Protein AF-A0A6A5AC24-F1 (afdb_monomer_lite)

pLDDT: mean 77.78, std 16.83, range [31.55, 97.06]

Secondary structure (DSSP, 8-state):
-TTT-PPPPTT--EEEEE-TT-TTS--EEEEEGGGS---TT--S--TTGGGS-HHHHHHHHHHHHHHHHH----TTSPPPGGGGS-PPPPPPPPPPTTB-SPPPHHHHHHHHHHHHHHHSTTSS----PPTTS-HHHHHHHHHHHT---S-STT----PPEEEE--HHHHHHHHHHHHHHB-TTSS-EEE--STT----HHHHTT-SEEEE-HHHHHHHHHHHHHHT-EE-TTT--EE-HHHHHHHHHHTSSTT----HHHHHHHTTSSS-------

Structure (mmCIF, N/CA/C/O backbone):
data_AF-A0A6A5AC24-F1
#
_entry.id   AF-A0A6A5AC24-F1
#
loop_
_atom_site.group_PDB
_atom_site.id
_atom_site.type_symbol
_atom_site.label_atom_id
_atom_site.label_alt_id
_atom_site.label_comp_id
_atom_site.label_asym_id
_atom_site.label_entity_id
_atom_site.label_seq_id
_atom_site.pdbx_PDB_ins_code
_atom_site.Cartn_x
_atom_site.Cartn_y
_atom_site.Cartn_z
_atom_site.occupancy
_atom_site.B_iso_or_equiv
_atom_site.auth_seq_id
_atom_site.auth_comp_id
_atom_site.auth_asym_id
_atom_site.auth_atom_id
_atom_site.pdbx_PDB_model_num
ATOM 1 N N . CYS A 1 1 ? -3.647 -10.530 -14.623 1.00 75.44 1 CYS A N 1
ATOM 2 C CA . CYS A 1 1 ? -3.905 -9.490 -15.640 1.00 75.44 1 CYS A CA 1
ATOM 3 C C . CYS A 1 1 ? -4.306 -8.199 -14.938 1.00 75.44 1 CYS A C 1
ATOM 5 O O . CYS A 1 1 ? -5.084 -8.276 -14.003 1.00 75.44 1 CYS A O 1
ATOM 7 N N . LYS A 1 2 ? -3.804 -7.026 -15.348 1.00 69.81 2 LYS A N 1
ATOM 8 C CA . LYS A 1 2 ? -4.134 -5.751 -14.674 1.00 69.81 2 LYS A CA 1
ATOM 9 C C . LYS A 1 2 ? -5.581 -5.264 -14.877 1.00 69.81 2 LYS A C 1
ATOM 11 O O . LYS A 1 2 ? -6.050 -4.492 -14.056 1.00 69.81 2 LYS A O 1
ATOM 16 N N . THR A 1 3 ? -6.257 -5.726 -15.926 1.00 72.25 3 THR A N 1
ATOM 17 C CA . THR A 1 3 ? -7.615 -5.288 -16.299 1.00 72.25 3 THR A CA 1
ATOM 18 C C . THR A 1 3 ? -8.698 -6.146 -15.682 1.00 72.25 3 THR A C 1
ATOM 20 O O . THR A 1 3 ? -9.533 -5.655 -14.938 1.00 72.25 3 THR A O 1
ATOM 23 N N . CYS A 1 4 ? -8.675 -7.449 -15.961 1.00 74.88 4 CYS A N 1
ATOM 24 C CA . CYS A 1 4 ? -9.694 -8.363 -15.454 1.00 74.88 4 CYS A CA 1
ATOM 25 C C . CYS A 1 4 ? -9.281 -9.060 -14.152 1.00 74.88 4 CYS A C 1
ATOM 27 O O . CYS A 1 4 ? -10.008 -9.934 -13.691 1.00 74.88 4 CYS A O 1
ATOM 29 N N . GLU A 1 5 ? -8.077 -8.777 -13.638 1.00 70.19 5 GLU A N 1
ATOM 30 C CA . GLU A 1 5 ? -7.528 -9.259 -12.354 1.00 70.19 5 GLU A CA 1
ATOM 31 C C . GLU A 1 5 ? -7.398 -10.780 -12.168 1.00 70.19 5 GLU A C 1
ATOM 33 O O . GLU A 1 5 ? -6.812 -11.235 -11.188 1.00 70.19 5 GLU A O 1
ATOM 38 N N . LYS A 1 6 ? -7.832 -11.584 -13.141 1.00 80.94 6 LYS A N 1
ATOM 39 C CA . LYS A 1 6 ? -7.575 -13.029 -13.194 1.00 80.94 6 LYS A CA 1
ATOM 40 C C . LYS A 1 6 ? -6.069 -13.311 -13.297 1.00 80.94 6 LYS A C 1
ATOM 42 O O . LYS A 1 6 ? -5.312 -12.527 -13.890 1.00 80.94 6 LYS A O 1
ATOM 47 N N . THR A 1 7 ? -5.640 -14.421 -12.700 1.00 83.50 7 THR A N 1
ATOM 48 C CA . THR A 1 7 ? -4.245 -14.885 -12.688 1.00 83.50 7 THR A CA 1
ATOM 49 C C . THR A 1 7 ? -3.753 -15.141 -14.111 1.00 83.50 7 THR A C 1
ATOM 51 O O . THR A 1 7 ? -4.490 -15.707 -14.904 1.00 83.50 7 THR A O 1
ATOM 54 N N . LEU A 1 8 ? -2.519 -14.731 -14.416 1.00 82.69 8 LEU A N 1
ATOM 55 C CA . LEU A 1 8 ? -1.851 -15.071 -15.678 1.00 82.69 8 LEU A CA 1
ATOM 56 C C . LEU A 1 8 ? -1.141 -16.408 -15.494 1.00 82.69 8 LEU A C 1
ATOM 58 O O . LEU A 1 8 ? -0.373 -16.554 -14.538 1.00 82.69 8 LEU A O 1
ATOM 62 N N . VAL A 1 9 ? -1.384 -17.367 -16.379 1.00 85.75 9 VAL A N 1
ATOM 63 C CA . VAL A 1 9 ? -0.766 -18.693 -16.282 1.00 85.75 9 VAL A CA 1
ATOM 64 C C . VAL A 1 9 ? 0.578 -18.698 -17.010 1.00 85.75 9 VAL A C 1
ATOM 66 O O . VAL A 1 9 ? 0.788 -18.013 -18.011 1.00 85.75 9 VAL A O 1
ATOM 69 N N . ARG A 1 10 ? 1.542 -19.470 -16.502 1.00 78.06 10 ARG A N 1
ATOM 70 C CA . ARG A 1 10 ? 2.840 -19.630 -17.166 1.00 78.06 10 ARG A CA 1
ATOM 71 C C . ARG A 1 10 ? 2.640 -20.296 -18.534 1.00 78.06 10 ARG A C 1
ATOM 73 O O . ARG A 1 10 ? 2.083 -21.384 -18.598 1.00 78.06 10 ARG A O 1
ATOM 80 N N . GLY A 1 11 ? 3.139 -19.656 -19.592 1.00 78.31 11 GLY A N 1
ATOM 81 C CA . GLY A 1 11 ? 2.970 -20.107 -20.981 1.00 78.31 11 GLY A CA 1
ATOM 82 C C . GLY A 1 11 ? 1.775 -19.478 -21.705 1.00 78.31 11 GLY A C 1
ATOM 83 O O . GLY A 1 11 ? 1.609 -19.704 -22.896 1.00 78.31 11 GLY A O 1
ATOM 84 N N . GLU A 1 12 ? 0.966 -18.669 -21.018 1.00 83.31 12 GLU A N 1
ATOM 85 C CA . GLU A 1 12 ? -0.120 -17.906 -21.631 1.00 83.31 12 GLU A CA 1
ATOM 86 C C . GLU A 1 12 ? 0.413 -16.668 -22.371 1.00 83.31 12 GLU A C 1
ATOM 88 O O . GLU A 1 12 ? 1.353 -16.008 -21.912 1.00 83.31 12 GLU A O 1
ATOM 93 N N . LEU A 1 13 ? -0.205 -16.320 -23.506 1.00 81.88 13 LEU A N 1
ATOM 94 C CA . LEU A 1 13 ? 0.124 -15.083 -24.212 1.00 81.88 13 LEU A CA 1
ATOM 95 C C . LEU A 1 13 ? -0.431 -13.866 -23.470 1.00 81.88 13 LEU A C 1
ATOM 97 O O . LEU A 1 13 ? -1.622 -13.775 -23.174 1.00 81.88 13 LEU A O 1
ATOM 101 N N . VAL A 1 14 ? 0.436 -12.882 -23.236 1.00 83.88 14 VAL A N 1
ATOM 102 C CA . VAL A 1 14 ? 0.097 -11.666 -22.493 1.00 83.88 14 VAL A CA 1
ATOM 103 C C . VAL A 1 14 ? 0.631 -10.422 -23.183 1.00 83.88 14 VAL A C 1
ATOM 105 O O . VAL A 1 14 ? 1.720 -10.418 -23.758 1.00 83.88 14 VAL A O 1
ATOM 108 N N . VAL A 1 15 ? -0.102 -9.318 -23.060 1.00 79.00 15 VAL A N 1
ATOM 109 C CA . VAL A 1 15 ? 0.378 -8.002 -23.480 1.00 79.00 15 VAL A CA 1
ATOM 110 C C . VAL A 1 15 ? 1.068 -7.322 -22.304 1.00 79.00 15 VAL A C 1
ATOM 112 O O . VAL A 1 15 ? 0.483 -7.130 -21.238 1.00 79.00 15 VAL A O 1
ATOM 115 N N . SER A 1 16 ? 2.328 -6.939 -22.502 1.00 75.88 16 SER A N 1
ATOM 116 C CA . SER A 1 16 ? 3.132 -6.249 -21.490 1.00 75.88 16 SER A CA 1
ATOM 117 C C . SER A 1 16 ? 3.150 -4.748 -21.760 1.00 75.88 16 SER A C 1
ATOM 119 O O . SER A 1 16 ? 3.684 -4.302 -22.775 1.00 75.88 16 SER A O 1
ATOM 121 N N . ILE A 1 17 ? 2.597 -3.953 -20.844 1.00 71.38 17 ILE A N 1
ATOM 122 C CA . ILE A 1 17 ? 2.526 -2.496 -20.983 1.00 71.38 17 ILE A CA 1
ATOM 123 C C . ILE A 1 17 ? 3.572 -1.859 -20.074 1.00 71.38 17 ILE A C 1
ATOM 125 O O . ILE A 1 17 ? 3.504 -1.973 -18.851 1.00 71.38 17 ILE A O 1
ATOM 129 N N . ARG A 1 18 ? 4.543 -1.162 -20.675 1.00 65.44 18 ARG A N 1
ATOM 130 C CA . ARG A 1 18 ? 5.572 -0.417 -19.934 1.00 65.44 18 ARG A CA 1
ATOM 131 C C . ARG A 1 18 ? 5.023 0.924 -19.451 1.00 65.44 18 ARG A C 1
ATOM 133 O O . ARG A 1 18 ? 4.653 1.774 -20.263 1.00 65.44 18 ARG A O 1
ATOM 140 N N . LEU A 1 19 ? 5.056 1.160 -18.143 1.00 61.06 19 LEU A N 1
ATOM 141 C CA . LEU A 1 19 ? 4.733 2.457 -17.552 1.00 61.06 19 LEU A CA 1
ATOM 142 C C . LEU A 1 19 ? 5.895 3.438 -17.778 1.00 61.06 19 LEU A C 1
ATOM 144 O O . LEU A 1 19 ? 6.937 3.344 -17.134 1.00 61.06 19 LEU A O 1
ATOM 148 N N . ARG A 1 20 ? 5.722 4.402 -18.695 1.00 47.50 20 ARG A N 1
ATOM 149 C CA . ARG A 1 20 ? 6.769 5.386 -19.052 1.00 47.50 20 ARG A CA 1
ATOM 150 C C . ARG A 1 20 ? 7.100 6.411 -17.953 1.00 47.50 20 ARG A C 1
ATOM 152 O O . ARG A 1 20 ? 8.139 7.051 -18.056 1.00 47.50 20 ARG A O 1
ATOM 159 N N . HIS A 1 21 ? 6.262 6.570 -16.924 1.00 44.47 21 HIS A N 1
ATOM 160 C CA . HIS A 1 21 ? 6.384 7.648 -15.921 1.00 44.47 21 HIS A CA 1
ATOM 161 C C . HIS A 1 21 ? 6.594 7.176 -14.475 1.00 44.47 21 HIS A C 1
ATOM 163 O O . HIS A 1 21 ? 6.458 7.969 -13.545 1.00 44.47 21 HIS A O 1
ATOM 169 N N . SER A 1 22 ? 6.940 5.910 -14.245 1.00 43.53 22 SER A N 1
ATOM 170 C CA . SER A 1 22 ? 7.313 5.490 -12.893 1.00 43.53 22 SER A CA 1
ATOM 171 C C . SER A 1 22 ? 8.659 6.124 -12.513 1.00 43.53 22 SER A C 1
ATOM 173 O O . SER A 1 22 ? 9.700 5.794 -13.083 1.00 43.53 22 SER A O 1
ATOM 175 N N . ARG A 1 23 ? 8.649 7.034 -11.526 1.00 36.94 23 ARG A N 1
ATOM 176 C CA . ARG A 1 23 ? 9.864 7.592 -10.892 1.00 36.94 23 ARG A CA 1
ATOM 177 C C . ARG A 1 23 ? 10.741 6.516 -10.228 1.00 36.94 23 ARG A C 1
ATOM 179 O O . ARG A 1 23 ? 11.874 6.816 -9.872 1.00 36.94 23 ARG A O 1
ATOM 186 N N . PHE A 1 24 ? 10.243 5.284 -10.094 1.00 40.97 24 PHE A N 1
ATOM 187 C CA . PHE A 1 24 ? 10.874 4.181 -9.366 1.00 40.97 24 PHE A CA 1
ATOM 188 C C . PHE A 1 24 ? 11.418 3.052 -10.268 1.00 40.97 24 PHE A C 1
ATOM 190 O O . PHE A 1 24 ? 11.759 1.991 -9.763 1.00 40.97 24 PHE A O 1
ATOM 197 N N . GLY A 1 25 ? 11.526 3.257 -11.588 1.00 48.16 25 GLY A N 1
ATOM 198 C CA . GLY A 1 25 ? 12.024 2.245 -12.541 1.00 48.16 25 GLY A CA 1
ATOM 199 C C . GLY A 1 25 ? 10.947 1.743 -13.508 1.00 48.16 25 GLY A C 1
ATOM 200 O O . GLY A 1 25 ? 9.806 2.208 -13.459 1.00 48.16 25 GLY A O 1
ATOM 201 N N . ILE A 1 26 ? 11.294 0.831 -14.425 1.00 49.09 26 ILE A N 1
ATOM 202 C CA . ILE A 1 26 ? 10.337 0.282 -15.397 1.00 49.09 26 ILE A CA 1
ATOM 203 C C . ILE A 1 26 ? 9.427 -0.704 -14.671 1.00 49.09 26 ILE A C 1
ATOM 205 O O . ILE A 1 26 ? 9.794 -1.833 -14.377 1.00 49.09 26 ILE A O 1
ATOM 209 N N . MET A 1 27 ? 8.204 -0.266 -14.396 1.00 56.81 27 MET A N 1
ATOM 210 C CA . MET A 1 27 ? 7.131 -1.183 -14.044 1.00 56.81 27 MET A CA 1
ATOM 211 C C . MET A 1 27 ? 6.403 -1.559 -15.333 1.00 56.81 27 MET A C 1
ATOM 213 O O . MET A 1 27 ? 5.818 -0.703 -16.005 1.00 56.81 27 MET A O 1
ATOM 217 N N . ALA A 1 28 ? 6.479 -2.832 -15.707 1.00 66.00 28 ALA A N 1
ATOM 218 C CA . ALA A 1 28 ? 5.572 -3.414 -16.680 1.00 66.00 28 ALA A CA 1
ATOM 219 C C . ALA A 1 28 ? 4.431 -4.077 -15.917 1.00 66.00 28 ALA A C 1
ATOM 221 O O . ALA A 1 28 ? 4.663 -4.790 -14.943 1.00 66.00 28 ALA A O 1
ATOM 222 N N . TYR A 1 29 ? 3.199 -3.848 -16.351 1.00 73.12 29 TYR A N 1
ATOM 223 C CA . TYR A 1 29 ? 2.102 -4.708 -15.939 1.00 73.12 29 TYR A CA 1
ATOM 224 C C . TYR A 1 29 ? 1.646 -5.528 -17.144 1.00 73.12 29 TYR A C 1
ATOM 226 O O . TYR A 1 29 ? 1.735 -5.093 -18.296 1.00 73.12 29 TYR A O 1
ATOM 234 N N . HIS A 1 30 ? 1.165 -6.731 -16.861 1.00 82.88 30 HIS A N 1
ATOM 235 C CA . HIS A 1 30 ? 0.757 -7.690 -17.874 1.00 82.88 30 HIS A CA 1
ATOM 236 C C . HIS A 1 30 ? -0.771 -7.774 -17.934 1.00 82.88 30 HIS A C 1
ATOM 238 O O . HIS A 1 30 ? -1.456 -7.829 -16.902 1.00 82.88 30 HIS A O 1
ATOM 244 N N . LYS A 1 31 ? -1.319 -7.795 -19.146 1.00 82.62 31 LYS A N 1
ATOM 245 C CA . LYS A 1 31 ? -2.741 -8.009 -19.423 1.00 82.62 31 LYS A CA 1
ATOM 246 C C . LYS A 1 31 ? -2.916 -9.278 -20.261 1.00 82.62 31 LYS A C 1
ATOM 248 O O . LYS A 1 31 ? -2.016 -9.614 -21.024 1.00 82.62 31 LYS A O 1
ATOM 253 N N . HIS A 1 32 ? -4.063 -9.954 -20.154 1.00 83.88 32 HIS A N 1
ATOM 254 C CA . HIS A 1 32 ? -4.460 -10.893 -21.205 1.00 83.88 32 HIS A CA 1
ATOM 255 C C . HIS A 1 32 ? -4.574 -10.145 -22.534 1.00 83.88 32 HIS A C 1
ATOM 257 O O . HIS A 1 32 ? -4.759 -8.917 -22.549 1.00 83.88 32 HIS A O 1
ATOM 263 N N . ILE A 1 33 ? -4.498 -10.885 -23.634 1.00 81.75 33 ILE A N 1
ATOM 264 C CA . ILE A 1 33 ? -4.765 -10.339 -24.963 1.00 81.75 33 ILE A CA 1
ATOM 265 C C . ILE A 1 33 ? -6.161 -9.702 -24.971 1.00 81.75 33 ILE A C 1
ATOM 267 O O . ILE A 1 33 ? -6.268 -8.505 -25.230 1.00 81.75 33 ILE A O 1
ATOM 271 N N . GLU A 1 34 ? -7.166 -10.441 -24.493 1.00 76.19 34 GLU A N 1
ATOM 272 C CA . GLU A 1 34 ? -8.596 -10.097 -24.382 1.00 76.19 34 GLU A CA 1
ATOM 273 C C . GLU A 1 34 ? -8.887 -8.861 -23.526 1.00 76.19 34 GLU A C 1
ATOM 275 O O . GLU A 1 34 ? -9.961 -8.273 -23.569 1.00 76.19 34 GLU A O 1
ATOM 280 N N . CYS A 1 35 ? -7.918 -8.462 -22.715 1.00 75.69 35 CYS A N 1
ATOM 281 C CA . CYS A 1 35 ? -8.019 -7.336 -21.801 1.00 75.69 35 CYS A CA 1
ATOM 282 C C . CYS A 1 35 ? -7.349 -6.067 -22.334 1.00 75.69 35 CYS A C 1
ATOM 284 O O . CYS A 1 35 ? -7.256 -5.062 -21.627 1.00 75.69 35 CYS A O 1
ATOM 286 N N . THR A 1 36 ? -6.797 -6.127 -23.543 1.00 75.31 36 THR A N 1
ATOM 287 C CA . THR A 1 36 ? -6.039 -5.030 -24.129 1.00 75.31 36 THR A CA 1
ATOM 288 C C . THR A 1 36 ? -6.730 -4.534 -25.383 1.00 75.31 36 THR A C 1
ATOM 290 O O . THR A 1 36 ? -6.946 -5.302 -26.319 1.00 75.31 36 THR A O 1
ATOM 293 N N . LEU A 1 37 ? -7.011 -3.231 -25.425 1.00 70.69 37 LEU A N 1
ATOM 294 C CA . LEU A 1 37 ? -7.404 -2.556 -26.652 1.00 70.69 37 LEU A CA 1
ATOM 295 C C . LEU A 1 37 ? -6.169 -2.412 -27.555 1.00 70.69 37 LEU A C 1
ATOM 297 O O . LEU A 1 37 ? -5.247 -1.649 -27.259 1.00 70.69 37 LEU A O 1
ATOM 301 N N . LEU A 1 38 ? -6.148 -3.171 -28.647 1.00 67.50 38 LEU A N 1
ATOM 302 C CA . LEU A 1 38 ? -5.126 -3.099 -29.688 1.00 67.50 38 LEU A CA 1
ATOM 303 C C . LEU A 1 38 ? -5.760 -2.440 -30.917 1.00 67.50 38 LEU A C 1
ATOM 305 O O . LEU A 1 38 ? -6.500 -3.089 -31.649 1.00 67.50 38 LEU A O 1
ATOM 309 N N . ASN A 1 39 ? -5.506 -1.147 -31.119 1.00 59.53 39 ASN A N 1
ATOM 310 C CA . ASN A 1 39 ? -5.970 -0.430 -32.311 1.00 59.53 39 ASN A CA 1
ATOM 311 C C . ASN A 1 39 ? -5.024 -0.666 -33.502 1.00 59.53 39 ASN A C 1
ATOM 313 O O . ASN A 1 39 ? -3.852 -0.998 -33.325 1.00 59.53 39 ASN A O 1
ATOM 317 N N . ASN A 1 40 ? -5.496 -0.393 -34.721 1.00 53.69 40 ASN A N 1
ATOM 318 C CA . ASN A 1 40 ? -4.659 -0.438 -35.931 1.00 53.69 40 ASN A CA 1
ATOM 319 C C . ASN A 1 40 ? -3.500 0.585 -35.914 1.00 53.69 40 ASN A C 1
ATOM 321 O O . ASN A 1 40 ? -2.505 0.391 -36.607 1.00 53.69 40 ASN A O 1
ATOM 325 N N . ASP A 1 41 ? -3.594 1.626 -35.077 1.00 50.25 41 ASP A N 1
ATOM 326 C CA . ASP A 1 41 ? -2.556 2.646 -34.858 1.00 50.25 41 ASP A CA 1
ATOM 327 C C . ASP A 1 41 ? -1.538 2.280 -33.766 1.00 50.25 41 ASP A C 1
ATOM 329 O O . ASP A 1 41 ? -0.753 3.130 -33.331 1.00 50.25 41 ASP A O 1
ATOM 333 N N . VAL A 1 42 ? -1.517 1.028 -33.286 1.00 52.25 42 VAL A N 1
ATOM 334 C CA . VAL A 1 42 ? -0.431 0.561 -32.414 1.00 52.25 42 VAL A CA 1
ATOM 335 C C . VAL A 1 42 ? 0.844 0.544 -33.252 1.00 52.25 42 VAL A C 1
ATOM 337 O O . VAL A 1 42 ? 1.165 -0.421 -33.943 1.00 52.25 42 VAL A O 1
ATOM 340 N N . ALA A 1 43 ? 1.550 1.674 -33.220 1.00 44.62 43 ALA A N 1
ATOM 341 C CA . ALA A 1 43 ? 2.820 1.868 -33.882 1.00 44.62 43 ALA A CA 1
ATOM 342 C C . ALA A 1 43 ? 3.719 0.670 -33.571 1.00 44.62 43 ALA A C 1
ATOM 344 O O . ALA A 1 43 ? 4.065 0.431 -32.412 1.00 44.62 43 ALA A O 1
ATOM 345 N N . LYS A 1 44 ? 4.069 -0.075 -34.627 1.00 49.31 44 LYS A N 1
ATOM 346 C CA . LYS A 1 44 ? 5.107 -1.108 -34.644 1.00 49.31 44 LYS A CA 1
ATOM 347 C C . LYS A 1 44 ? 6.246 -0.665 -33.707 1.00 49.31 44 LYS A C 1
ATOM 349 O O . LYS A 1 44 ? 6.889 0.343 -34.012 1.00 49.31 44 LYS A O 1
ATOM 354 N N . PRO A 1 45 ? 6.489 -1.334 -32.568 1.00 54.19 45 PRO A N 1
ATOM 355 C CA . PRO A 1 45 ? 6.302 -2.768 -32.382 1.00 54.19 45 PRO A CA 1
ATOM 356 C C . PRO A 1 45 ? 5.488 -3.141 -31.128 1.00 54.19 45 PRO A C 1
ATOM 358 O O . PRO A 1 45 ? 5.793 -2.700 -30.015 1.00 54.19 45 PRO A O 1
ATOM 361 N N . LEU A 1 46 ? 4.543 -4.076 -31.279 1.00 61.25 46 LEU A N 1
ATOM 362 C CA . LEU A 1 46 ? 4.177 -4.953 -30.166 1.00 61.25 46 LEU A CA 1
ATOM 363 C C . LEU A 1 46 ? 5.402 -5.843 -29.901 1.00 61.25 46 LEU A C 1
ATOM 365 O O . LEU A 1 46 ? 5.742 -6.721 -30.689 1.00 61.25 46 LEU A O 1
ATOM 369 N N . HIS A 1 47 ? 6.153 -5.528 -28.850 1.00 61.97 47 HIS A N 1
ATOM 370 C CA . HIS A 1 47 ? 7.423 -6.189 -28.559 1.00 61.97 47 HIS A CA 1
ATOM 371 C C . HIS A 1 47 ? 7.229 -7.702 -28.367 1.00 61.97 47 HIS A C 1
ATOM 373 O O . HIS A 1 47 ? 6.479 -8.109 -27.484 1.00 61.97 47 HIS A O 1
ATOM 379 N N . GLY A 1 48 ? 7.944 -8.515 -29.150 1.00 68.31 48 GLY A N 1
ATOM 380 C CA . GLY A 1 48 ? 7.845 -9.979 -29.118 1.00 68.31 4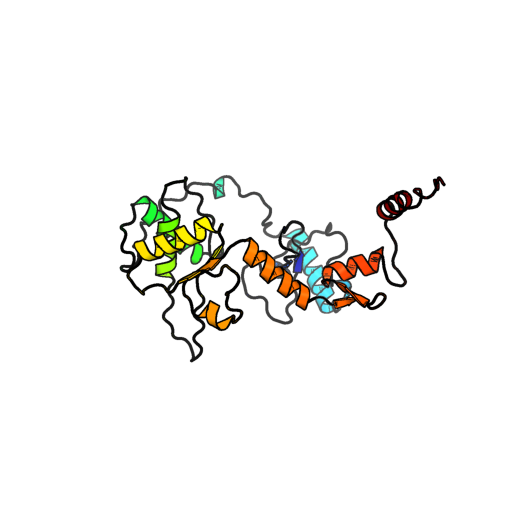8 GLY A CA 1
ATOM 381 C C . GLY A 1 48 ? 6.833 -10.575 -30.099 1.00 68.31 48 GLY A C 1
ATOM 382 O O . GLY A 1 48 ? 6.809 -11.788 -30.236 1.00 68.31 48 GLY A O 1
ATOM 383 N N . PHE A 1 49 ? 6.058 -9.753 -30.819 1.00 73.50 49 PHE A N 1
ATOM 384 C CA . PHE A 1 49 ? 5.109 -10.230 -31.833 1.00 73.50 49 PHE A CA 1
ATOM 385 C C . PHE A 1 49 ? 5.795 -10.994 -32.972 1.00 73.50 49 PHE A C 1
ATOM 387 O O . PHE A 1 49 ? 5.344 -12.066 -33.346 1.00 73.50 49 PHE A O 1
ATOM 394 N N . ASP A 1 50 ? 6.933 -10.491 -33.460 1.00 73.50 50 ASP A N 1
ATOM 395 C CA . ASP A 1 50 ? 7.706 -11.148 -34.527 1.00 73.50 50 ASP A CA 1
ATOM 396 C C . ASP A 1 50 ? 8.350 -12.479 -34.080 1.00 73.50 50 ASP A C 1
ATOM 398 O O . ASP A 1 50 ? 8.884 -13.211 -34.907 1.00 73.50 50 ASP A O 1
ATOM 402 N N . ALA A 1 51 ? 8.343 -12.774 -32.774 1.00 78.56 51 ALA A N 1
ATOM 403 C CA . ALA A 1 51 ? 8.880 -14.004 -32.192 1.00 78.56 51 ALA A CA 1
ATOM 404 C C . ALA A 1 51 ? 7.790 -15.045 -31.871 1.00 7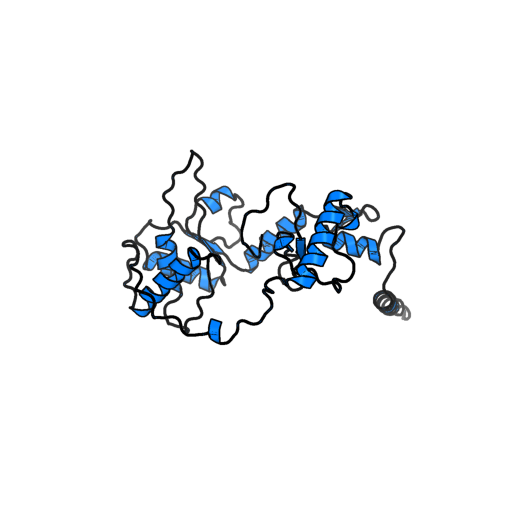8.56 51 ALA A C 1
ATOM 406 O O . ALA A 1 51 ? 8.116 -16.100 -31.328 1.00 78.56 51 ALA A O 1
ATOM 407 N N . LEU A 1 52 ? 6.520 -14.742 -32.166 1.00 79.25 52 LEU A N 1
ATOM 408 C CA . LEU A 1 52 ? 5.401 -15.672 -32.018 1.00 79.25 52 LEU A CA 1
ATOM 409 C C . LEU A 1 52 ? 5.412 -16.719 -33.137 1.00 79.25 52 LEU A C 1
ATOM 411 O O . LEU A 1 52 ? 5.877 -16.455 -34.250 1.00 79.25 52 LEU A O 1
ATOM 415 N N . ASP A 1 53 ? 4.881 -17.904 -32.846 1.00 86.31 53 ASP A N 1
ATOM 416 C CA . ASP A 1 53 ? 4.586 -18.877 -33.892 1.00 86.31 53 ASP A CA 1
ATOM 417 C C . ASP A 1 53 ? 3.380 -18.434 -34.741 1.00 86.31 53 ASP A C 1
ATOM 419 O O . ASP A 1 53 ? 2.705 -17.447 -34.443 1.00 86.31 53 ASP A O 1
ATOM 423 N N . ARG A 1 54 ? 3.136 -19.135 -35.854 1.00 83.75 54 ARG A N 1
ATOM 424 C CA . ARG A 1 54 ? 2.064 -18.760 -36.789 1.00 83.75 54 ARG A CA 1
ATOM 425 C C . ARG A 1 54 ? 0.684 -18.779 -36.135 1.00 83.75 54 ARG A C 1
ATOM 427 O O . ARG A 1 54 ? -0.097 -17.868 -36.390 1.00 83.75 54 ARG A O 1
ATOM 434 N N . ASP A 1 55 ? 0.416 -19.765 -35.289 1.00 85.38 55 ASP A N 1
ATOM 435 C CA . ASP A 1 55 ? -0.895 -19.942 -34.668 1.00 85.38 55 ASP A CA 1
ATOM 436 C C . ASP A 1 55 ? -1.178 -18.796 -33.681 1.00 85.38 55 ASP A C 1
ATOM 438 O O . ASP A 1 55 ? -2.271 -18.222 -33.661 1.00 85.38 55 ASP A O 1
ATOM 442 N N . ASP A 1 56 ? -0.168 -18.393 -32.911 1.00 82.56 56 ASP A N 1
ATOM 443 C CA . ASP A 1 56 ? -0.234 -17.269 -31.983 1.00 82.56 56 ASP A CA 1
ATOM 444 C C . ASP A 1 56 ? -0.326 -15.914 -32.704 1.00 82.56 56 ASP A C 1
ATOM 446 O O . ASP A 1 56 ? -1.063 -15.024 -32.259 1.00 82.56 56 ASP A O 1
ATOM 450 N N . VAL A 1 57 ? 0.371 -15.749 -33.837 1.00 81.38 57 VAL A N 1
ATOM 451 C CA . VAL A 1 57 ? 0.232 -14.568 -34.708 1.00 81.38 57 VAL A CA 1
ATOM 452 C C . VAL A 1 57 ? -1.202 -14.450 -35.217 1.00 81.38 57 VAL A C 1
ATOM 454 O O . VAL A 1 57 ? -1.806 -13.381 -35.079 1.00 81.38 57 VAL A O 1
ATOM 457 N N . ASP A 1 58 ? -1.763 -15.532 -35.753 1.00 82.31 58 ASP A N 1
ATOM 458 C CA . ASP A 1 58 ? -3.127 -15.555 -36.283 1.00 82.31 58 ASP A CA 1
ATOM 459 C C . ASP A 1 58 ? -4.148 -15.261 -35.178 1.00 82.31 58 ASP A C 1
ATOM 461 O O . ASP A 1 58 ? -5.072 -14.465 -35.373 1.00 82.31 58 ASP A O 1
ATOM 465 N N . ARG A 1 59 ? -3.941 -15.810 -33.973 1.00 83.00 59 ARG A N 1
ATOM 466 C CA . ARG A 1 59 ? -4.792 -15.544 -32.805 1.00 83.00 59 ARG A CA 1
ATOM 467 C C . ARG A 1 59 ? -4.790 -14.069 -32.415 1.00 83.00 59 ARG A C 1
ATOM 469 O O . ARG A 1 59 ? -5.852 -13.483 -32.198 1.00 83.00 59 ARG A O 1
ATOM 476 N N . VAL A 1 60 ? -3.612 -13.447 -32.345 1.00 79.06 60 VAL A N 1
ATOM 477 C CA . VAL A 1 60 ? -3.482 -12.024 -31.997 1.00 79.06 60 VAL A CA 1
ATOM 478 C C . VAL A 1 60 ? -4.094 -11.145 -33.091 1.00 79.06 60 VAL A C 1
ATOM 480 O O . VAL A 1 60 ? -4.814 -10.200 -32.772 1.00 79.06 60 VAL A O 1
ATOM 483 N N . GLN A 1 61 ? -3.872 -11.458 -34.370 1.00 78.75 61 GLN A N 1
ATOM 484 C CA . GLN A 1 61 ? -4.449 -10.707 -35.491 1.00 78.75 61 GLN A CA 1
ATOM 485 C C . GLN A 1 61 ? -5.979 -10.809 -35.533 1.00 78.75 61 GLN A C 1
ATOM 487 O O . GLN A 1 61 ? -6.657 -9.787 -35.656 1.00 78.75 61 GLN A O 1
ATOM 492 N N . ALA A 1 62 ? -6.538 -12.011 -35.369 1.00 80.62 62 ALA A N 1
ATOM 493 C CA . ALA A 1 62 ? -7.984 -12.223 -35.299 1.00 80.62 62 ALA A CA 1
ATOM 494 C C . ALA A 1 62 ? -8.615 -11.431 -34.144 1.00 80.62 62 ALA A C 1
ATOM 496 O O . ALA A 1 62 ? -9.674 -10.810 -34.296 1.00 80.62 62 ALA A O 1
ATOM 497 N N . TYR A 1 63 ? -7.930 -11.389 -33.002 1.00 78.44 63 TYR A N 1
ATOM 498 C CA . TYR A 1 63 ? -8.346 -10.592 -31.861 1.00 78.44 63 TYR A CA 1
ATOM 499 C C . TYR A 1 63 ? -8.276 -9.078 -32.136 1.00 78.44 63 TYR A C 1
ATOM 501 O O . TYR A 1 63 ? -9.238 -8.369 -31.849 1.00 78.44 63 TYR A O 1
ATOM 509 N N . MET A 1 64 ? -7.210 -8.571 -32.766 1.00 75.75 64 MET A N 1
ATOM 510 C CA . MET A 1 64 ? -7.110 -7.157 -33.174 1.00 75.75 64 MET A CA 1
ATOM 511 C C . MET A 1 64 ? -8.264 -6.740 -34.097 1.00 75.75 64 MET A C 1
ATOM 513 O O . MET A 1 64 ? -8.876 -5.689 -33.897 1.00 75.75 64 MET A O 1
ATOM 517 N N . VAL A 1 65 ? -8.607 -7.586 -35.075 1.00 76.19 65 VAL A N 1
ATOM 518 C CA . VAL A 1 65 ? -9.745 -7.356 -35.980 1.00 76.19 65 VAL A CA 1
ATOM 519 C C . VAL A 1 65 ? -11.063 -7.321 -35.206 1.00 76.19 65 VAL A C 1
ATOM 521 O O . VAL A 1 65 ? -11.912 -6.468 -35.466 1.00 76.19 65 VAL A O 1
ATOM 524 N N . THR A 1 66 ? -11.237 -8.232 -34.250 1.00 76.00 66 THR A N 1
ATOM 525 C CA . THR A 1 66 ? -12.451 -8.326 -33.429 1.00 76.00 66 THR A CA 1
ATOM 526 C C . THR A 1 66 ? -12.600 -7.111 -32.516 1.00 76.00 66 THR A C 1
ATOM 528 O O . THR A 1 66 ? -13.655 -6.480 -32.499 1.00 76.00 66 THR A O 1
ATOM 531 N N . ASN A 1 67 ? -11.527 -6.703 -31.844 1.00 72.38 67 ASN A N 1
ATOM 532 C CA . ASN A 1 67 ? -11.480 -5.497 -31.022 1.00 72.38 67 ASN A CA 1
ATOM 533 C C . ASN A 1 67 ? -11.786 -4.226 -31.795 1.00 72.38 67 ASN A C 1
ATOM 535 O O . ASN A 1 67 ? -12.514 -3.370 -31.305 1.00 72.38 67 ASN A O 1
ATOM 539 N N . SER A 1 68 ? -11.244 -4.098 -33.008 1.00 69.94 68 SER A N 1
ATOM 540 C CA . SER A 1 68 ? -11.526 -2.945 -33.859 1.00 69.94 68 SER A CA 1
ATOM 541 C C . SER A 1 68 ? -13.009 -2.846 -34.229 1.00 69.94 68 SER A C 1
ATOM 543 O O . SER A 1 68 ? -13.460 -1.757 -34.575 1.00 69.94 68 SER A O 1
ATOM 545 N N . LYS A 1 69 ? -13.753 -3.961 -34.196 1.00 72.69 69 LYS A N 1
ATOM 546 C CA . LYS A 1 69 ? -15.190 -4.005 -34.491 1.00 72.69 69 LYS A CA 1
ATOM 547 C C . LYS A 1 69 ? -16.059 -3.823 -33.247 1.00 72.69 69 LYS A C 1
ATOM 549 O O . LYS A 1 69 ? -17.053 -3.112 -33.321 1.00 72.69 69 LYS A O 1
ATOM 554 N N . LEU A 1 70 ? -15.718 -4.492 -32.145 1.00 73.19 70 LEU A N 1
ATOM 555 C CA . LEU A 1 70 ? -16.557 -4.567 -30.941 1.00 73.19 70 LEU A CA 1
ATOM 556 C C . LEU A 1 70 ? -16.184 -3.538 -29.865 1.00 73.19 70 LEU A C 1
ATOM 558 O O . LEU A 1 70 ? -16.996 -3.253 -28.990 1.00 73.19 70 LEU A O 1
ATOM 562 N N . GLY A 1 71 ? -14.978 -2.971 -29.934 1.00 63.25 71 GLY A N 1
ATOM 563 C CA . GLY A 1 71 ? -14.400 -2.181 -28.854 1.00 63.25 71 GLY A CA 1
ATOM 564 C C . GLY A 1 71 ? -13.953 -3.048 -27.671 1.00 63.25 71 GLY A C 1
ATOM 565 O O . GLY A 1 71 ? -14.387 -4.182 -27.489 1.00 63.25 71 GLY A O 1
ATOM 566 N N . VAL A 1 72 ? -13.057 -2.499 -26.857 1.00 64.19 72 VAL A N 1
ATOM 567 C CA . VAL A 1 72 ? -12.687 -3.027 -25.534 1.00 64.19 72 VAL A CA 1
ATOM 568 C C . VAL A 1 72 ? -12.897 -1.890 -24.549 1.00 64.19 72 VAL A C 1
ATOM 570 O O . VAL A 1 72 ? -12.667 -0.732 -24.903 1.00 64.19 72 VAL A O 1
ATOM 573 N N . GLU A 1 73 ? -13.332 -2.211 -23.333 1.00 60.19 73 GLU A N 1
ATOM 574 C CA . GLU A 1 73 ? -13.477 -1.238 -22.251 1.00 60.19 73 GLU A CA 1
ATOM 575 C C . GLU A 1 73 ? -12.140 -0.500 -22.043 1.00 60.19 73 GLU A C 1
ATOM 577 O O . GLU A 1 73 ? -11.130 -1.085 -21.637 1.00 60.19 73 GLU A O 1
ATOM 582 N N . ASP A 1 74 ? -12.099 0.782 -22.413 1.00 61.53 74 ASP A N 1
ATOM 583 C CA . ASP A 1 74 ? -10.889 1.591 -22.314 1.00 61.53 74 ASP A CA 1
ATOM 584 C C . ASP A 1 74 ? -10.784 2.168 -20.901 1.00 61.53 74 ASP A C 1
ATOM 586 O O . ASP A 1 74 ? -11.440 3.143 -20.550 1.00 61.53 74 ASP A O 1
ATOM 590 N N . GLU A 1 75 ? -9.907 1.578 -20.091 1.00 56.69 75 GLU A N 1
ATOM 591 C CA . GLU A 1 75 ? -9.599 2.029 -18.725 1.00 56.69 75 GLU A CA 1
ATOM 592 C C . GLU A 1 75 ? -9.076 3.475 -18.640 1.00 56.69 75 GLU A C 1
ATOM 594 O O . GLU A 1 75 ? -8.937 4.013 -17.543 1.00 56.69 75 GLU A O 1
ATOM 599 N N . ARG A 1 76 ? -8.711 4.096 -19.770 1.00 57.75 76 ARG A N 1
ATOM 600 C CA . ARG A 1 76 ? -8.285 5.503 -19.831 1.00 57.75 76 ARG A CA 1
ATOM 601 C C . ARG A 1 76 ? -9.453 6.459 -20.021 1.00 57.75 76 ARG A C 1
ATOM 603 O O . ARG A 1 76 ? -9.231 7.668 -19.971 1.00 57.75 76 ARG A O 1
ATOM 610 N N . VAL A 1 77 ? -10.656 5.951 -20.288 1.00 60.50 77 VAL A N 1
ATOM 611 C CA . VAL A 1 77 ? -11.855 6.785 -20.323 1.00 60.50 77 VAL A CA 1
ATOM 612 C C . VAL A 1 77 ? -11.978 7.421 -18.951 1.00 60.50 77 VAL A C 1
ATOM 614 O O . VAL A 1 77 ? -11.988 6.735 -17.928 1.00 60.50 77 VAL A O 1
ATOM 617 N N . ALA A 1 78 ? -11.981 8.753 -18.939 1.00 58.91 78 ALA A N 1
ATOM 618 C CA . ALA A 1 78 ? -12.197 9.500 -17.718 1.00 58.91 78 ALA A CA 1
ATOM 619 C C . ALA A 1 78 ? -13.491 8.991 -17.085 1.00 58.91 78 ALA A C 1
ATOM 621 O O . ALA A 1 78 ? -14.505 8.854 -17.772 1.00 58.91 78 ALA A O 1
ATOM 622 N N . LEU A 1 79 ? -13.429 8.677 -15.791 1.00 65.25 79 LEU A N 1
ATOM 623 C CA . LEU A 1 79 ? -14.618 8.348 -15.021 1.00 65.25 79 LEU A CA 1
ATOM 624 C C . LEU A 1 79 ? -15.646 9.461 -15.272 1.00 65.25 79 LEU A C 1
ATOM 626 O O . LEU A 1 79 ? -15.323 10.637 -15.122 1.00 65.25 79 LEU A O 1
ATOM 630 N N . GLY A 1 80 ? -16.835 9.098 -15.753 1.00 67.81 80 GLY A N 1
ATOM 631 C CA . GLY A 1 80 ? -17.909 10.066 -15.957 1.00 67.81 80 GLY A CA 1
ATOM 632 C C . GLY A 1 80 ? -18.442 10.574 -14.618 1.00 67.81 80 GLY A C 1
ATOM 633 O O . GLY A 1 80 ? -18.201 9.952 -13.582 1.00 67.81 80 GLY A O 1
ATOM 634 N N . ASP A 1 81 ? -19.211 11.662 -14.638 1.00 68.62 81 ASP A N 1
ATOM 635 C CA . ASP A 1 81 ? -19.818 12.257 -13.436 1.00 68.62 81 ASP A CA 1
ATOM 636 C C . ASP A 1 81 ? -20.614 11.234 -12.612 1.00 68.62 81 ASP A C 1
ATOM 638 O O . ASP A 1 81 ? -20.609 11.283 -11.384 1.00 68.62 81 ASP A O 1
ATOM 642 N N . GLU A 1 82 ? -21.205 10.234 -13.273 1.00 67.06 82 GLU A N 1
ATOM 643 C CA . GLU A 1 82 ? -21.915 9.131 -12.622 1.00 67.06 82 GLU A CA 1
ATOM 644 C C . GLU A 1 82 ? -21.032 8.282 -11.695 1.00 67.06 82 GLU A C 1
ATOM 646 O O . GLU A 1 82 ? -21.472 7.833 -10.639 1.00 67.06 82 GLU A O 1
ATOM 651 N N . ALA A 1 83 ? -19.756 8.101 -12.038 1.00 62.22 83 ALA A N 1
ATOM 652 C CA . ALA A 1 83 ? -18.795 7.388 -11.199 1.00 62.22 83 ALA A CA 1
ATOM 653 C C . ALA A 1 83 ? -18.296 8.234 -10.013 1.00 62.22 83 ALA A C 1
ATOM 655 O O . ALA A 1 83 ? -17.737 7.682 -9.062 1.00 62.22 83 ALA A O 1
ATOM 656 N N . PHE A 1 84 ? -18.522 9.550 -10.059 1.00 65.75 84 PHE A N 1
ATOM 657 C CA . PHE A 1 84 ? -18.313 10.482 -8.953 1.00 65.75 84 PHE A CA 1
ATOM 658 C C . PHE A 1 84 ? -19.588 10.725 -8.132 1.00 65.75 84 PHE A C 1
ATOM 660 O O . PHE A 1 84 ? -19.540 11.472 -7.151 1.00 65.75 84 PHE A O 1
ATOM 667 N N . ILE A 1 85 ? -20.719 10.094 -8.487 1.00 64.94 85 ILE A N 1
ATOM 668 C CA . ILE A 1 85 ? -21.949 10.192 -7.700 1.00 64.94 85 ILE A CA 1
ATOM 669 C C . ILE A 1 85 ? -21.683 9.658 -6.296 1.00 64.94 85 ILE A C 1
ATOM 671 O O . ILE A 1 85 ? -21.171 8.553 -6.091 1.00 64.94 85 ILE A O 1
ATOM 675 N N . LYS A 1 86 ? -22.070 10.481 -5.321 1.00 61.69 86 LYS A N 1
ATOM 676 C CA . LYS A 1 86 ? -22.099 10.144 -3.904 1.00 61.69 86 LYS A CA 1
ATOM 677 C C . LYS A 1 86 ? -22.915 8.863 -3.731 1.00 61.69 86 LYS A C 1
ATOM 679 O O . LYS A 1 86 ? -24.126 8.871 -3.925 1.00 61.69 86 LYS A O 1
ATOM 684 N N . ARG A 1 87 ? -22.234 7.761 -3.415 1.00 66.88 87 ARG A N 1
ATOM 685 C CA . ARG A 1 87 ? -22.893 6.495 -3.082 1.00 66.88 87 ARG A CA 1
ATOM 686 C C . ARG A 1 87 ? -23.683 6.663 -1.788 1.00 66.88 87 ARG A C 1
ATOM 688 O O . ARG A 1 87 ? -23.373 7.547 -0.986 1.00 66.88 87 ARG A O 1
ATOM 695 N N . ASP A 1 88 ? -24.687 5.813 -1.607 1.00 70.31 88 ASP A N 1
ATOM 696 C CA . ASP A 1 88 ? -25.448 5.762 -0.364 1.00 70.31 88 ASP A CA 1
ATOM 697 C C . ASP A 1 88 ? -24.515 5.567 0.835 1.00 70.31 88 ASP A C 1
ATOM 699 O O . ASP A 1 88 ? -23.469 4.918 0.726 1.00 70.31 88 ASP A O 1
ATOM 703 N N . ILE A 1 89 ? -24.910 6.155 1.968 1.00 70.12 89 ILE A N 1
ATOM 704 C CA . ILE A 1 89 ? -24.192 6.051 3.241 1.00 70.12 89 ILE A CA 1
ATOM 705 C C . ILE A 1 89 ? -23.974 4.570 3.534 1.00 70.12 89 ILE A C 1
ATOM 707 O O . ILE A 1 89 ? -24.932 3.792 3.602 1.00 70.12 89 ILE A O 1
ATOM 711 N N . LEU A 1 90 ? -22.711 4.178 3.682 1.00 76.00 90 LEU A N 1
ATOM 712 C CA . LEU A 1 90 ? -22.395 2.791 3.985 1.00 76.00 90 LEU A CA 1
ATOM 713 C C . LEU A 1 90 ? -22.808 2.478 5.427 1.00 76.00 90 LEU A C 1
ATOM 715 O O . LEU A 1 90 ? -22.719 3.342 6.304 1.00 76.00 90 LEU A O 1
ATOM 719 N N . PRO A 1 91 ? -23.257 1.242 5.707 1.00 84.62 91 PRO A N 1
ATOM 720 C CA . PRO A 1 91 ? -23.542 0.845 7.075 1.00 84.62 91 PRO A CA 1
ATOM 721 C C . PRO A 1 91 ? -22.275 0.986 7.925 1.00 84.62 91 PRO A C 1
ATOM 723 O O . PRO A 1 91 ? -21.171 0.697 7.464 1.00 84.62 91 PRO A O 1
ATOM 726 N N . ALA A 1 92 ? -22.439 1.415 9.175 1.00 88.19 92 ALA A N 1
ATOM 727 C CA . ALA A 1 92 ? -21.327 1.570 10.103 1.00 88.19 92 ALA A CA 1
ATOM 728 C C . ALA A 1 92 ? -20.592 0.233 10.308 1.00 88.19 92 ALA A C 1
ATOM 730 O O . ALA A 1 92 ? -21.197 -0.784 10.649 1.00 88.19 92 ALA A O 1
ATOM 731 N N . GLY A 1 93 ? -19.276 0.236 10.102 1.00 87.81 93 GLY A N 1
ATOM 732 C CA . GLY A 1 93 ? -18.419 -0.914 10.350 1.00 87.81 93 GLY A CA 1
ATOM 733 C C . GLY A 1 93 ? -18.174 -1.101 11.842 1.00 87.81 93 GLY A C 1
ATOM 734 O O . GLY A 1 93 ? -17.746 -0.175 12.530 1.00 87.81 93 GLY A O 1
ATOM 735 N N . THR A 1 94 ? -18.410 -2.310 12.345 1.00 91.56 94 THR A N 1
ATOM 736 C CA . THR A 1 94 ? -18.036 -2.681 13.713 1.00 91.56 94 THR A CA 1
ATOM 737 C C . THR A 1 94 ? -16.523 -2.911 13.780 1.00 91.56 94 THR A C 1
ATOM 739 O O . THR A 1 94 ? -16.033 -3.756 13.027 1.00 91.56 94 THR A O 1
ATOM 742 N N . PRO A 1 95 ? -15.774 -2.179 14.627 1.00 92.75 95 PRO A N 1
ATOM 743 C CA . PRO A 1 95 ? -14.346 -2.415 14.798 1.00 92.75 95 PRO A CA 1
ATOM 744 C C . PRO A 1 95 ? -14.075 -3.679 15.619 1.00 92.75 95 PRO A C 1
ATOM 746 O O . PRO A 1 95 ? -14.867 -4.048 16.489 1.00 92.75 95 PRO A O 1
ATOM 749 N N . SER A 1 96 ? -12.916 -4.293 15.380 1.00 92.19 96 SER A N 1
ATOM 750 C CA . SER A 1 96 ? -12.359 -5.358 16.212 1.00 92.19 96 SER A CA 1
ATOM 751 C C . SER A 1 96 ? -12.375 -4.997 17.708 1.00 92.19 96 SER A C 1
ATOM 753 O O . SER A 1 96 ? -12.031 -3.866 18.067 1.00 92.19 96 SER A O 1
ATOM 755 N N . PRO A 1 97 ? -12.690 -5.954 18.604 1.00 92.06 97 PRO A N 1
ATOM 756 C CA . PRO A 1 97 ? -12.652 -5.733 20.052 1.00 92.06 97 PRO A CA 1
ATOM 757 C C . PRO A 1 97 ? -11.245 -5.412 20.577 1.00 92.06 97 PRO A C 1
ATOM 759 O O . PRO A 1 97 ? -11.108 -4.895 21.682 1.00 92.06 97 PRO A O 1
ATOM 762 N N . HIS A 1 98 ? -10.205 -5.695 19.788 1.00 93.38 98 HIS A N 1
ATOM 763 C CA . HIS A 1 98 ? -8.813 -5.395 20.122 1.00 93.38 98 HIS A CA 1
ATOM 764 C C . HIS A 1 98 ? -8.414 -3.943 19.812 1.00 93.38 98 HIS A C 1
ATOM 766 O O . HIS A 1 98 ? -7.292 -3.534 20.117 1.00 93.38 98 HIS A O 1
ATOM 772 N N . LEU A 1 99 ? -9.313 -3.152 19.213 1.00 96.00 99 LEU A N 1
ATOM 773 C CA . LEU A 1 99 ? -9.156 -1.707 19.092 1.00 96.00 99 LEU A CA 1
ATOM 774 C C . LEU A 1 99 ? -9.576 -1.052 20.416 1.00 96.00 99 LEU A C 1
ATOM 776 O O . LEU A 1 99 ? -10.752 -1.032 20.772 1.00 96.00 99 LEU A O 1
ATOM 780 N N . THR A 1 100 ? -8.620 -0.485 21.149 1.00 95.31 100 THR A N 1
ATOM 781 C CA . THR A 1 100 ? -8.869 0.130 22.464 1.00 95.31 100 THR A CA 1
ATOM 782 C C . THR A 1 100 ? -9.561 1.489 22.361 1.00 95.31 100 THR A C 1
ATOM 784 O O . THR A 1 100 ? -10.173 1.952 23.324 1.00 95.31 100 THR A O 1
ATOM 787 N N . ALA A 1 101 ? -9.476 2.146 21.203 1.00 93.62 101 ALA A N 1
ATOM 788 C CA . ALA A 1 101 ? -10.122 3.425 20.947 1.00 93.62 101 ALA A CA 1
ATOM 789 C C . ALA A 1 101 ? -11.506 3.264 20.308 1.00 93.62 101 ALA A C 1
ATOM 791 O O . ALA A 1 101 ? -11.718 2.448 19.415 1.00 93.62 101 ALA A O 1
ATOM 792 N N . SER A 1 102 ? -12.448 4.111 20.721 1.00 94.69 102 SER A N 1
ATOM 793 C CA . SER A 1 102 ? -13.777 4.170 20.114 1.00 94.69 102 SER A CA 1
ATOM 794 C C . SER A 1 102 ? -13.755 4.992 18.825 1.00 94.69 102 SER A C 1
ATOM 796 O O . SER A 1 102 ? -13.344 6.152 18.829 1.00 94.69 102 SER A O 1
ATOM 798 N N . LEU A 1 103 ? -14.234 4.399 17.730 1.00 96.38 103 LEU A N 1
ATOM 799 C CA . LEU A 1 103 ? -14.386 5.086 16.448 1.00 96.38 103 LEU A CA 1
ATOM 800 C C . LEU A 1 103 ? -15.604 6.015 16.453 1.00 96.38 103 LEU A C 1
ATOM 802 O O . LEU A 1 103 ? -16.694 5.620 16.877 1.00 96.38 103 LEU A O 1
ATOM 806 N N . LEU A 1 104 ? -15.438 7.218 15.902 1.00 95.50 104 LEU A N 1
ATOM 807 C CA . LEU A 1 104 ? -16.546 8.133 15.610 1.00 95.50 104 LEU A CA 1
ATOM 808 C C . LEU A 1 104 ? -17.453 7.552 14.506 1.00 95.50 104 LEU A C 1
ATOM 810 O O . LEU A 1 104 ? -16.975 6.761 13.692 1.00 95.50 104 LEU A O 1
ATOM 814 N N . PRO A 1 105 ? -18.734 7.958 14.402 1.00 93.75 105 PRO A N 1
ATOM 815 C CA . PRO A 1 105 ? -19.668 7.376 13.429 1.00 93.75 105 PRO A CA 1
ATOM 816 C C . PRO A 1 105 ? -19.157 7.384 11.980 1.00 93.75 105 PRO A C 1
ATOM 818 O O . PRO A 1 105 ? -19.194 6.361 11.304 1.00 93.75 105 PRO A O 1
ATOM 821 N N . TYR A 1 106 ? -18.573 8.497 11.526 1.00 92.81 106 TYR A N 1
ATOM 822 C CA . TYR A 1 106 ? -17.998 8.590 10.179 1.00 92.81 106 TYR A CA 1
ATOM 823 C C . TYR A 1 106 ? -16.730 7.728 10.008 1.00 92.81 106 TYR A C 1
ATOM 825 O O . TYR A 1 106 ? -16.401 7.309 8.905 1.00 92.81 106 TYR A O 1
ATOM 833 N N . GLN A 1 107 ? -16.001 7.436 11.093 1.00 95.75 107 GLN A N 1
ATOM 834 C CA . GLN A 1 107 ? -14.844 6.534 11.056 1.00 95.75 107 GLN A CA 1
ATOM 835 C C . GLN A 1 107 ? -15.283 5.074 10.956 1.00 95.75 107 GLN A C 1
ATOM 837 O O . GLN A 1 107 ? -14.600 4.284 10.312 1.00 95.75 107 GLN A O 1
ATOM 842 N N . GLN A 1 108 ? -16.424 4.721 11.552 1.00 95.19 108 GLN A N 1
ATOM 843 C CA . GLN A 1 108 ? -17.044 3.406 11.377 1.00 95.19 108 GLN A CA 1
ATOM 844 C C . GLN A 1 108 ? -17.530 3.224 9.934 1.00 95.19 108 GLN A C 1
ATOM 846 O O . GLN A 1 108 ? -17.332 2.162 9.349 1.00 95.19 108 GLN A O 1
ATOM 851 N N . GLU A 1 109 ? -18.107 4.264 9.328 1.00 93.25 109 GLU A N 1
ATOM 852 C CA . GLU A 1 109 ? -18.424 4.270 7.895 1.00 93.25 109 GLU A CA 1
ATOM 853 C C . GLU A 1 109 ? -17.155 4.107 7.040 1.00 93.25 109 GLU A C 1
ATOM 855 O O . GLU A 1 109 ? -17.105 3.240 6.167 1.00 93.25 109 GLU A O 1
ATOM 860 N N . GLY A 1 110 ? -16.092 4.863 7.341 1.00 94.12 110 GLY A N 1
ATOM 861 C CA . GLY A 1 110 ? -14.792 4.732 6.676 1.00 94.12 110 GLY A CA 1
ATOM 862 C C . GLY A 1 110 ? -14.189 3.328 6.803 1.00 94.12 110 GLY A C 1
ATOM 863 O O . GLY A 1 110 ? -13.652 2.795 5.832 1.00 94.12 110 GLY A O 1
ATOM 864 N N . LEU A 1 111 ? -14.335 2.682 7.965 1.00 94.75 111 LEU A N 1
ATOM 865 C CA . LEU A 1 111 ? -13.942 1.288 8.177 1.00 94.75 111 LEU A CA 1
ATOM 866 C C . LEU A 1 111 ? -14.731 0.332 7.276 1.00 94.75 111 LEU A C 1
ATOM 868 O O . LEU A 1 111 ? -14.130 -0.490 6.584 1.00 94.75 111 LEU A O 1
ATOM 872 N N . ALA A 1 112 ? -16.062 0.445 7.243 1.00 93.44 112 ALA A N 1
ATOM 873 C CA . ALA A 1 112 ? -16.892 -0.369 6.356 1.00 93.44 112 ALA A CA 1
ATOM 874 C C . ALA A 1 112 ? -16.522 -0.163 4.883 1.00 93.44 112 ALA A C 1
ATOM 876 O O . ALA A 1 112 ? -16.414 -1.134 4.132 1.00 93.44 112 ALA A O 1
ATOM 877 N N . TRP A 1 113 ? -16.260 1.085 4.487 1.00 93.00 113 TRP A N 1
ATOM 878 C CA . TRP A 1 113 ? -15.786 1.415 3.150 1.00 93.00 113 TRP A CA 1
ATOM 879 C C . TRP A 1 113 ? -14.451 0.742 2.840 1.00 93.00 113 TRP A C 1
ATOM 881 O O . TRP A 1 113 ? -14.347 0.065 1.822 1.00 93.00 113 TRP A O 1
ATOM 891 N N . MET A 1 114 ? -13.442 0.858 3.709 1.00 93.56 114 MET A N 1
ATOM 892 C CA . MET A 1 114 ? -12.137 0.231 3.470 1.00 93.56 114 MET A CA 1
ATOM 893 C C . MET A 1 114 ? -12.246 -1.289 3.365 1.00 93.56 114 MET A C 1
ATOM 895 O O . MET A 1 114 ? -11.684 -1.860 2.434 1.00 93.56 114 MET A O 1
ATOM 899 N N . LYS A 1 115 ? -13.035 -1.934 4.234 1.00 91.38 115 LYS A N 1
ATOM 900 C CA . LYS A 1 115 ? -13.308 -3.379 4.152 1.00 91.38 115 LYS A CA 1
ATOM 901 C C . LYS A 1 115 ? -13.950 -3.754 2.817 1.00 91.38 115 LYS A C 1
ATOM 903 O O . LYS A 1 115 ? -13.530 -4.709 2.167 1.00 91.38 115 LYS A O 1
ATOM 908 N N . ALA A 1 116 ? -14.945 -2.983 2.375 1.00 90.19 116 ALA A N 1
ATOM 909 C CA . ALA A 1 116 ? -15.573 -3.189 1.075 1.00 90.19 116 ALA A CA 1
ATOM 910 C C . ALA A 1 116 ? -14.571 -3.001 -0.076 1.00 90.19 116 ALA A C 1
ATOM 912 O O . ALA A 1 116 ? -14.610 -3.754 -1.046 1.00 90.19 116 ALA A O 1
ATOM 913 N N . GLN A 1 117 ? -13.642 -2.048 0.037 1.00 90.50 117 GLN A N 1
ATOM 914 C CA . GLN A 1 117 ? -12.612 -1.809 -0.974 1.00 90.50 117 GLN A CA 1
ATOM 915 C C . GLN A 1 117 ? -11.553 -2.909 -1.023 1.00 90.50 117 GLN A C 1
ATOM 917 O O . GLN A 1 117 ? -11.149 -3.301 -2.118 1.00 90.50 117 GLN A O 1
ATOM 922 N N . GLU A 1 118 ? -11.137 -3.449 0.120 1.00 88.88 118 GLU A N 1
ATOM 923 C CA . GLU A 1 118 ? -10.243 -4.610 0.193 1.00 88.88 118 GLU A CA 1
ATOM 924 C C . GLU A 1 118 ? -10.889 -5.877 -0.381 1.00 88.88 118 GLU A C 1
ATOM 926 O O . GLU A 1 118 ? -10.214 -6.658 -1.052 1.00 88.88 118 GLU A O 1
ATOM 931 N N . ALA A 1 119 ? -12.199 -6.051 -0.178 1.00 86.25 119 ALA A N 1
ATOM 932 C CA . ALA A 1 119 ? -12.979 -7.140 -0.766 1.00 86.25 119 ALA A CA 1
ATOM 933 C C . ALA A 1 119 ? -13.330 -6.912 -2.249 1.00 86.25 119 ALA A C 1
ATOM 935 O O . ALA A 1 119 ? -13.692 -7.854 -2.957 1.00 86.25 119 ALA A O 1
ATOM 936 N N . SER A 1 120 ? -13.247 -5.668 -2.726 1.00 84.38 120 SER A N 1
ATOM 937 C CA . SER A 1 120 ? -13.524 -5.325 -4.118 1.00 84.38 120 SER A CA 1
ATOM 938 C C . SER A 1 120 ? -12.430 -5.837 -5.058 1.00 84.38 120 SER A C 1
ATOM 940 O O . SER A 1 120 ? -11.329 -6.203 -4.642 1.00 84.38 120 SER A O 1
ATOM 942 N N . LYS A 1 121 ? -12.708 -5.768 -6.364 1.00 80.06 121 LYS A N 1
ATOM 943 C CA . LYS A 1 121 ? -11.730 -6.041 -7.427 1.00 80.06 121 LYS A CA 1
ATOM 944 C C . LYS A 1 121 ? -10.419 -5.244 -7.230 1.00 80.06 121 LYS A C 1
ATOM 946 O O . LYS A 1 121 ? -9.319 -5.785 -7.230 1.00 80.06 121 LYS A O 1
ATOM 951 N N . TYR A 1 122 ? -10.530 -3.980 -6.821 1.00 82.69 122 TYR A N 1
ATOM 952 C CA . TYR A 1 122 ? -9.374 -3.102 -6.633 1.00 82.69 122 TYR A CA 1
ATOM 953 C C . TYR A 1 122 ? -8.454 -3.486 -5.462 1.00 82.69 122 TYR A C 1
ATOM 955 O O . TYR A 1 122 ? -7.294 -3.067 -5.461 1.00 82.69 122 TYR A O 1
ATOM 963 N N . ARG A 1 123 ? -8.942 -4.279 -4.492 1.00 85.62 123 ARG A N 1
ATOM 964 C CA . ARG A 1 123 ? -8.207 -4.718 -3.288 1.00 85.62 123 ARG A CA 1
ATOM 965 C C . ARG A 1 123 ? -7.560 -3.568 -2.510 1.00 85.62 123 ARG A C 1
ATOM 967 O O . ARG A 1 123 ? -6.408 -3.653 -2.088 1.00 85.62 123 ARG A O 1
ATOM 974 N N . GLY A 1 124 ? -8.298 -2.473 -2.366 1.00 90.4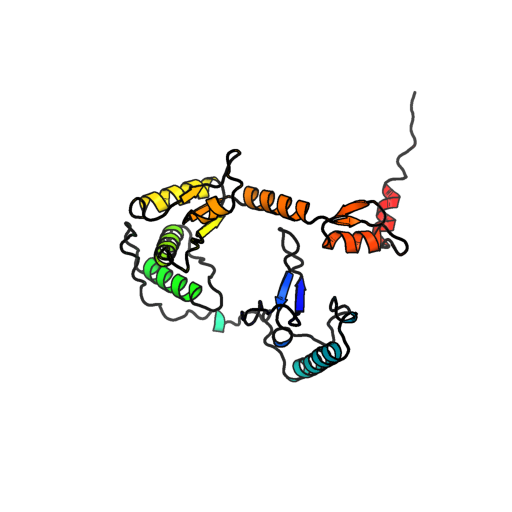4 124 GLY A N 1
ATOM 975 C CA . GLY A 1 124 ? -7.850 -1.245 -1.721 1.00 90.44 124 GLY A CA 1
ATOM 976 C C . GLY A 1 124 ? -8.434 0.003 -2.379 1.00 90.44 124 GLY A C 1
ATOM 977 O O . GLY A 1 124 ? -9.259 -0.073 -3.290 1.00 90.44 124 GLY A O 1
ATOM 978 N N . GLY A 1 125 ? -8.005 1.173 -1.913 1.00 90.81 125 GLY A N 1
ATOM 979 C CA . GLY A 1 125 ? -8.505 2.454 -2.401 1.00 90.81 125 GLY A CA 1
ATOM 980 C C . GLY A 1 125 ? -7.693 3.644 -1.899 1.00 90.81 125 GLY A C 1
ATOM 981 O O . GLY A 1 125 ? -6.688 3.486 -1.208 1.00 90.81 125 GLY A O 1
ATOM 982 N N . ILE A 1 126 ? -8.140 4.847 -2.261 1.00 92.88 126 ILE A N 1
ATOM 983 C CA . ILE A 1 126 ? -7.560 6.109 -1.791 1.00 92.88 126 ILE A CA 1
ATOM 984 C C . ILE A 1 126 ? -8.500 6.695 -0.741 1.00 92.88 126 ILE A C 1
ATOM 986 O O . ILE A 1 126 ? -9.593 7.146 -1.074 1.00 92.88 126 ILE A O 1
ATOM 990 N N . LEU A 1 127 ? -8.064 6.695 0.517 1.00 92.94 127 LEU A N 1
ATOM 991 C CA . LEU A 1 127 ? -8.759 7.379 1.602 1.00 92.94 127 LEU A CA 1
ATOM 992 C C . LEU A 1 127 ? -8.293 8.841 1.655 1.00 92.94 127 LEU A C 1
ATOM 994 O O . LEU A 1 127 ? -7.176 9.130 2.092 1.00 92.94 127 LEU A O 1
ATOM 998 N N . ALA A 1 128 ? -9.140 9.751 1.179 1.00 91.38 128 ALA A N 1
ATOM 999 C CA . ALA A 1 128 ? -8.811 11.164 0.980 1.00 91.38 128 ALA A CA 1
ATOM 1000 C C . ALA A 1 128 ? -9.571 12.113 1.926 1.00 91.38 128 ALA A C 1
ATOM 1002 O O . ALA A 1 128 ? -9.860 13.248 1.555 1.00 91.38 128 ALA A O 1
ATOM 1003 N N . ASP A 1 129 ? -9.876 11.662 3.145 1.00 91.19 129 ASP A N 1
ATOM 1004 C CA . ASP A 1 129 ? -10.521 12.494 4.167 1.00 91.19 129 ASP A CA 1
ATOM 1005 C C . ASP A 1 129 ? -9.678 13.728 4.518 1.00 91.19 129 ASP A C 1
ATOM 1007 O O . ASP A 1 129 ? -8.440 13.718 4.418 1.00 91.19 129 ASP A O 1
ATOM 1011 N N . GLU A 1 130 ? -10.333 14.769 5.031 1.00 94.12 130 GLU A N 1
ATOM 1012 C CA . GLU A 1 130 ? -9.669 15.986 5.491 1.00 94.12 130 GLU A CA 1
ATOM 1013 C C . GLU A 1 130 ? -8.623 15.689 6.589 1.00 94.12 130 GLU A C 1
ATOM 1015 O O . GLU A 1 130 ? -8.635 14.666 7.296 1.00 94.12 130 GLU A O 1
ATOM 1020 N N . MET A 1 131 ? -7.613 16.553 6.690 1.00 91.94 131 MET A N 1
ATOM 1021 C CA . MET A 1 131 ? -6.598 16.451 7.736 1.00 91.94 131 MET A CA 1
ATOM 1022 C C . MET A 1 131 ? -7.261 16.569 9.115 1.00 91.94 131 MET A C 1
ATOM 1024 O O . MET A 1 131 ? -8.104 17.425 9.332 1.00 91.94 131 MET A O 1
ATOM 1028 N N . GLY A 1 132 ? -6.890 15.689 10.049 1.00 91.50 132 GLY A N 1
ATOM 1029 C CA . GLY A 1 132 ? -7.489 15.656 11.390 1.00 91.50 132 GLY A CA 1
ATOM 1030 C C . GLY A 1 132 ? -8.694 14.724 11.550 1.00 91.50 132 GLY A C 1
ATOM 1031 O O . GLY A 1 132 ? -9.059 14.427 12.680 1.00 91.50 132 GLY A O 1
ATOM 1032 N N . MET A 1 133 ? -9.247 14.152 10.474 1.00 93.56 133 MET A N 1
ATOM 1033 C CA . MET A 1 133 ? -10.401 13.240 10.584 1.00 93.56 133 MET A CA 1
ATOM 1034 C C . MET A 1 133 ? -10.076 11.838 11.140 1.00 93.56 133 MET A C 1
ATOM 1036 O O . MET A 1 133 ? -10.979 11.034 11.365 1.00 93.56 133 MET A O 1
ATOM 1040 N N . GLY A 1 134 ? -8.808 11.530 11.427 1.00 94.38 134 GLY A N 1
ATOM 1041 C CA . GLY A 1 134 ? -8.417 10.237 12.005 1.00 94.38 134 GLY A CA 1
ATOM 1042 C C . GLY A 1 134 ? -8.228 9.119 10.975 1.00 94.38 134 GLY A C 1
ATOM 1043 O O . GLY A 1 134 ? -8.587 7.973 11.223 1.00 94.38 134 GLY A O 1
ATOM 1044 N N . LYS A 1 135 ? -7.614 9.427 9.828 1.00 96.50 135 LYS A N 1
ATOM 1045 C CA . LYS A 1 135 ? -7.247 8.416 8.817 1.00 96.50 135 LYS A CA 1
ATOM 1046 C C . LYS A 1 135 ? -6.354 7.303 9.379 1.00 96.50 135 LYS A C 1
ATOM 1048 O O . LYS A 1 135 ? -6.488 6.152 8.984 1.00 96.50 135 LYS A O 1
ATOM 1053 N N . THR A 1 136 ? -5.458 7.636 10.311 1.00 96.38 136 THR A N 1
ATOM 1054 C CA . THR A 1 136 ? -4.559 6.656 10.936 1.00 96.38 136 THR A CA 1
ATOM 1055 C C . THR A 1 136 ? -5.332 5.634 11.765 1.00 96.38 136 THR A C 1
ATOM 1057 O O . THR A 1 136 ? -5.166 4.440 11.550 1.00 96.38 136 THR A O 1
ATOM 1060 N N . ILE A 1 137 ? -6.227 6.076 12.658 1.00 96.88 137 ILE A N 1
ATOM 1061 C CA . ILE A 1 137 ? -7.034 5.163 13.483 1.00 96.88 137 ILE A CA 1
ATOM 1062 C C . ILE A 1 137 ? -7.983 4.315 12.629 1.00 96.88 137 ILE A C 1
ATOM 1064 O O . ILE A 1 137 ? -8.131 3.126 12.889 1.00 96.88 137 ILE A O 1
ATOM 1068 N N . GLN A 1 138 ? -8.557 4.891 11.571 1.00 96.25 138 GLN A N 1
ATOM 1069 C CA . GLN A 1 138 ? -9.332 4.142 10.587 1.00 96.25 138 GLN A CA 1
ATOM 1070 C C . GLN A 1 138 ? -8.478 3.026 9.951 1.00 96.25 138 GLN A C 1
ATOM 1072 O O . GLN A 1 138 ? -8.879 1.866 9.960 1.00 96.25 138 GLN A O 1
ATOM 1077 N N . ALA A 1 139 ? -7.277 3.342 9.459 1.00 96.06 139 ALA A N 1
ATOM 1078 C CA . ALA A 1 139 ? -6.376 2.348 8.875 1.00 96.06 139 ALA A CA 1
ATOM 1079 C C . ALA A 1 139 ? -5.925 1.279 9.889 1.00 96.06 139 ALA A C 1
ATOM 1081 O O . ALA A 1 139 ? -5.829 0.108 9.533 1.00 96.06 139 ALA A O 1
ATOM 1082 N N . ILE A 1 140 ? -5.687 1.654 11.152 1.00 95.81 140 ILE A N 1
ATOM 1083 C CA . ILE A 1 140 ? -5.392 0.708 12.241 1.00 95.81 140 ILE A CA 1
ATOM 1084 C C . ILE A 1 140 ? -6.566 -0.243 12.468 1.00 95.81 140 ILE A C 1
ATOM 1086 O O . ILE A 1 140 ? -6.354 -1.451 12.550 1.00 95.81 140 ILE A O 1
ATOM 1090 N N . ALA A 1 141 ? -7.794 0.276 12.509 1.00 95.50 141 ALA A N 1
ATOM 1091 C CA . ALA A 1 141 ? -8.985 -0.553 12.626 1.00 95.50 141 ALA A CA 1
ATOM 1092 C C . ALA A 1 141 ? -9.086 -1.552 11.461 1.00 95.50 141 ALA A C 1
ATOM 1094 O O . ALA A 1 141 ? -9.323 -2.730 11.698 1.00 95.50 141 ALA A O 1
ATOM 1095 N N . THR A 1 142 ? -8.805 -1.126 10.226 1.00 93.62 142 THR A N 1
ATOM 1096 C CA . THR A 1 142 ? -8.767 -2.024 9.058 1.00 93.62 142 THR A CA 1
ATOM 1097 C C . THR A 1 142 ? -7.669 -3.087 9.167 1.00 93.62 142 THR A C 1
ATOM 1099 O O . THR A 1 142 ? -7.904 -4.245 8.827 1.00 93.62 142 THR A O 1
ATOM 1102 N N . MET A 1 143 ? -6.477 -2.744 9.674 1.00 92.31 143 MET A N 1
ATOM 1103 C CA . MET A 1 143 ? -5.404 -3.726 9.897 1.00 92.31 143 MET A CA 1
ATOM 1104 C C . MET A 1 143 ? -5.833 -4.825 10.878 1.00 92.31 143 MET A C 1
ATOM 1106 O O . MET A 1 143 ? -5.538 -5.996 10.641 1.00 92.31 143 MET A O 1
ATOM 1110 N N . LEU A 1 144 ? -6.559 -4.467 11.943 1.00 90.94 144 LEU A N 1
ATOM 1111 C CA . LEU A 1 144 ? -7.039 -5.418 12.952 1.00 90.94 144 LEU A CA 1
ATOM 1112 C C . LEU A 1 144 ? -8.058 -6.428 12.410 1.00 90.94 144 LEU A C 1
ATOM 1114 O O . LEU A 1 144 ? -8.120 -7.550 12.902 1.00 90.94 144 LEU A O 1
ATOM 1118 N N . GLU A 1 145 ? -8.824 -6.066 11.382 1.00 86.44 145 GLU A N 1
ATOM 1119 C CA . GLU A 1 145 ? -9.767 -6.982 10.724 1.00 86.44 145 GLU A CA 1
ATOM 1120 C C . GLU A 1 145 ? -9.059 -8.043 9.868 1.00 86.44 145 GLU A C 1
ATOM 1122 O O . GLU A 1 145 ? -9.613 -9.107 9.597 1.00 86.44 145 GLU A O 1
ATOM 1127 N N . ASN A 1 146 ? -7.824 -7.761 9.446 1.00 79.38 146 ASN A N 1
ATOM 1128 C CA . ASN A 1 146 ? -7.058 -8.579 8.509 1.00 79.38 146 ASN A CA 1
ATOM 1129 C C . ASN A 1 146 ? -5.952 -9.408 9.171 1.00 79.38 146 ASN A C 1
ATOM 1131 O O . ASN A 1 146 ? -5.138 -10.015 8.468 1.00 79.38 146 ASN A O 1
ATOM 1135 N N . VAL A 1 147 ? -5.920 -9.469 10.505 1.00 73.44 147 VAL A N 1
ATOM 1136 C CA . VAL A 1 147 ? -4.979 -10.313 11.252 1.00 73.44 147 VAL A CA 1
ATOM 1137 C C . VAL A 1 147 ? -5.318 -11.779 10.977 1.00 73.44 147 VAL A C 1
ATOM 1139 O O . VAL A 1 147 ? -6.184 -12.385 11.608 1.00 73.44 147 VAL A O 1
ATOM 1142 N N . LYS A 1 148 ? -4.666 -12.368 9.970 1.00 58.28 148 LYS A N 1
ATOM 1143 C CA . LYS A 1 148 ? -4.892 -13.766 9.598 1.00 58.28 148 LYS A CA 1
ATOM 1144 C C . LYS A 1 148 ? -4.369 -14.683 10.698 1.00 58.28 148 LYS A C 1
ATOM 1146 O O . LYS A 1 148 ? -3.192 -14.650 11.054 1.00 58.28 148 LYS A O 1
ATOM 1151 N N . ILE A 1 149 ? -5.246 -15.559 11.185 1.00 51.53 149 ILE A N 1
ATOM 1152 C CA . ILE A 1 149 ? -4.903 -16.652 12.097 1.00 51.53 149 ILE A CA 1
ATOM 1153 C C . ILE A 1 149 ? -3.774 -17.483 11.465 1.00 51.53 149 ILE A C 1
ATOM 1155 O O . ILE A 1 149 ? -3.874 -17.935 10.324 1.00 51.53 149 ILE A O 1
ATOM 1159 N N . LYS A 1 150 ? -2.687 -17.659 12.223 1.00 51.31 150 LYS A N 1
ATOM 1160 C CA . LYS A 1 150 ? -1.381 -18.224 11.836 1.00 51.31 150 LYS A CA 1
ATOM 1161 C C . LYS A 1 150 ? -1.394 -19.725 11.484 1.00 51.31 150 LYS A C 1
ATOM 1163 O O . LYS A 1 150 ? -0.551 -20.460 11.990 1.00 51.31 150 LYS A O 1
ATOM 1168 N N . GLN A 1 151 ? -2.319 -20.226 10.662 1.00 42.00 151 GLN A N 1
ATOM 1169 C CA . GLN A 1 151 ? -2.335 -21.647 10.285 1.00 42.00 151 GLN A CA 1
ATOM 1170 C C . GLN A 1 151 ? -2.797 -21.898 8.843 1.00 42.00 151 GLN A C 1
ATOM 1172 O O . GLN A 1 151 ? -3.983 -21.840 8.534 1.00 42.00 151 GLN A O 1
ATOM 1177 N N . PHE A 1 152 ? -1.855 -22.282 7.973 1.00 37.00 152 PHE A N 1
ATOM 1178 C CA . PHE A 1 152 ? -2.151 -23.058 6.766 1.00 37.00 152 PHE A CA 1
ATOM 1179 C C . PHE A 1 152 ? -0.946 -23.947 6.395 1.00 37.00 152 PHE A C 1
ATOM 1181 O O . PHE A 1 152 ? 0.150 -23.447 6.171 1.00 37.00 152 PHE A O 1
ATOM 1188 N N . HIS A 1 153 ? -1.140 -25.272 6.344 1.00 35.47 153 HIS A N 1
ATOM 1189 C CA . HIS A 1 153 ? -0.212 -26.253 5.743 1.00 35.47 153 HIS A CA 1
ATOM 1190 C C . HIS A 1 153 ? 1.260 -26.243 6.227 1.00 35.47 153 HIS A C 1
ATOM 1192 O O . HIS A 1 153 ? 2.179 -26.415 5.432 1.00 35.47 153 HIS A O 1
ATOM 1198 N N . GLY A 1 154 ? 1.518 -26.061 7.528 1.00 40.94 154 GLY A N 1
ATOM 1199 C CA . GLY A 1 154 ? 2.862 -26.247 8.109 1.00 40.94 154 GLY A CA 1
ATOM 1200 C C . GLY A 1 154 ? 3.926 -25.209 7.709 1.00 40.94 154 GLY A C 1
ATOM 1201 O O . GLY A 1 154 ? 5.021 -25.233 8.263 1.00 40.94 154 GLY A O 1
ATOM 1202 N N . MET A 1 155 ? 3.607 -24.262 6.817 1.00 39.44 155 MET A N 1
ATOM 1203 C CA . MET A 1 155 ? 4.422 -23.081 6.521 1.00 39.44 155 MET A CA 1
ATOM 1204 C C . MET A 1 155 ? 3.692 -21.826 6.998 1.00 39.44 155 MET A C 1
ATOM 1206 O O . MET A 1 155 ? 2.714 -21.379 6.402 1.00 39.44 155 MET A O 1
ATOM 1210 N N . VAL A 1 156 ? 4.191 -21.239 8.084 1.00 44.06 156 VAL A N 1
ATOM 1211 C CA . VAL A 1 156 ? 3.733 -19.939 8.580 1.00 44.06 156 VAL A CA 1
ATOM 1212 C C . VAL A 1 156 ? 4.368 -18.858 7.704 1.00 44.06 156 VAL A C 1
ATOM 1214 O O . VAL A 1 156 ? 5.527 -18.509 7.893 1.00 44.06 156 VAL A O 1
ATOM 1217 N N . MET A 1 157 ? 3.624 -18.334 6.733 1.00 47.53 157 MET A N 1
ATOM 1218 C CA . MET A 1 157 ? 3.959 -17.067 6.077 1.00 47.53 157 MET A CA 1
ATOM 1219 C C . MET A 1 157 ? 2.897 -16.046 6.479 1.00 47.53 157 MET A C 1
ATOM 1221 O O . MET A 1 157 ? 1.859 -15.910 5.831 1.00 47.53 157 MET A O 1
ATOM 1225 N N . GLY A 1 158 ? 3.138 -15.384 7.612 1.00 47.50 158 GLY A N 1
ATOM 1226 C CA . GLY A 1 158 ? 2.309 -14.300 8.128 1.00 47.50 158 GLY A CA 1
ATOM 1227 C C . GLY A 1 158 ? 2.614 -13.012 7.378 1.00 47.50 158 GLY A C 1
ATOM 1228 O O . GLY A 1 158 ? 3.376 -12.186 7.852 1.00 47.50 158 GLY A O 1
ATOM 1229 N N . GLY A 1 159 ? 2.077 -12.845 6.169 1.00 50.38 159 GLY A N 1
ATOM 1230 C CA . GLY A 1 159 ? 2.214 -11.569 5.465 1.00 50.38 159 GLY A CA 1
ATOM 1231 C C . GLY A 1 159 ? 1.676 -10.415 6.322 1.00 50.38 159 GLY A C 1
ATOM 1232 O O . GLY A 1 159 ? 0.508 -10.447 6.702 1.00 50.38 159 GLY A O 1
ATOM 1233 N N . GLY A 1 160 ? 2.536 -9.430 6.606 1.00 76.06 160 GLY A N 1
ATOM 1234 C CA . GLY A 1 160 ? 2.238 -8.231 7.389 1.00 76.06 160 GLY A CA 1
ATOM 1235 C C . GLY A 1 160 ? 1.954 -6.989 6.538 1.00 76.06 160 GLY A C 1
ATOM 1236 O O . GLY A 1 160 ? 2.325 -6.903 5.365 1.00 76.06 160 GLY A O 1
ATOM 1237 N N . THR A 1 161 ? 1.295 -6.003 7.138 1.00 90.44 161 THR A N 1
ATOM 1238 C CA . THR A 1 161 ? 1.010 -4.700 6.531 1.00 90.44 161 THR A CA 1
ATOM 1239 C C . THR A 1 161 ? 2.293 -3.873 6.440 1.00 90.44 161 THR A C 1
ATOM 1241 O O . THR A 1 161 ? 2.909 -3.546 7.454 1.00 90.44 161 THR A O 1
ATOM 1244 N N . LEU A 1 162 ? 2.703 -3.501 5.224 1.00 93.31 162 LEU A N 1
ATOM 1245 C CA . LEU A 1 162 ? 3.832 -2.596 4.996 1.00 93.31 162 LEU A CA 1
ATOM 1246 C C . LEU A 1 162 ? 3.342 -1.147 4.923 1.00 93.31 162 LEU A C 1
ATOM 1248 O O . LEU A 1 162 ? 2.617 -0.771 4.003 1.00 93.31 162 LEU A O 1
ATOM 1252 N N . ILE A 1 163 ? 3.805 -0.314 5.849 1.00 95.88 163 ILE A N 1
ATOM 1253 C CA . ILE A 1 163 ? 3.508 1.117 5.890 1.00 95.88 163 ILE A CA 1
ATOM 1254 C C . ILE A 1 163 ? 4.757 1.891 5.464 1.00 95.88 163 ILE A C 1
ATOM 1256 O O . ILE A 1 163 ? 5.811 1.811 6.099 1.00 95.88 163 ILE A O 1
ATOM 1260 N N . ILE A 1 164 ? 4.629 2.676 4.391 1.00 96.75 164 ILE A N 1
ATOM 1261 C CA . ILE A 1 164 ? 5.710 3.512 3.855 1.00 96.75 164 ILE A CA 1
ATOM 1262 C C . ILE A 1 164 ? 5.373 4.977 4.114 1.00 96.75 164 ILE A C 1
ATOM 1264 O O . ILE A 1 164 ? 4.390 5.504 3.594 1.00 96.75 164 ILE A O 1
ATOM 1268 N N . CYS A 1 165 ? 6.194 5.661 4.906 1.00 96.12 165 CYS A N 1
ATOM 1269 C CA . CYS A 1 165 ? 5.978 7.070 5.227 1.00 96.12 165 CYS A CA 1
ATOM 1270 C C . CYS A 1 165 ? 7.294 7.787 5.595 1.00 96.12 165 CYS A C 1
ATOM 1272 O O . CYS A 1 165 ? 8.345 7.152 5.690 1.00 96.12 165 CYS A O 1
ATOM 1274 N N . PRO A 1 166 ? 7.310 9.126 5.749 1.00 95.38 166 PRO A N 1
ATOM 1275 C CA . PRO A 1 166 ? 8.486 9.830 6.266 1.00 95.38 166 PRO A CA 1
ATOM 1276 C C . PRO A 1 166 ? 8.904 9.310 7.653 1.00 95.38 166 PRO A C 1
ATOM 1278 O O . PRO A 1 166 ? 8.066 8.824 8.409 1.00 95.38 166 PRO A O 1
ATOM 1281 N N . VAL A 1 167 ? 10.183 9.461 8.023 1.00 90.88 167 VAL A N 1
ATOM 1282 C CA . VAL A 1 167 ? 10.739 8.934 9.295 1.00 90.88 167 VAL A CA 1
ATOM 1283 C C . VAL A 1 167 ? 9.907 9.355 10.512 1.00 90.88 167 VAL A C 1
ATOM 1285 O O . VAL A 1 167 ? 9.590 8.529 11.362 1.00 90.88 167 VAL A O 1
ATOM 1288 N N . ILE A 1 168 ? 9.522 10.633 10.582 1.00 92.81 168 ILE A N 1
ATOM 1289 C CA . ILE A 1 168 ? 8.728 11.174 11.696 1.00 92.81 168 ILE A CA 1
ATOM 1290 C C . ILE A 1 168 ? 7.357 10.489 11.762 1.00 92.81 168 ILE A C 1
ATOM 1292 O O . ILE A 1 168 ? 6.910 10.095 12.836 1.00 92.81 168 ILE A O 1
ATOM 1296 N N . ALA A 1 169 ? 6.720 10.278 10.608 1.00 95.06 169 ALA A N 1
ATOM 1297 C CA . ALA A 1 169 ? 5.448 9.575 10.537 1.00 95.06 169 ALA A CA 1
ATOM 1298 C C . ALA A 1 169 ? 5.589 8.104 10.953 1.00 95.06 169 ALA A C 1
ATOM 1300 O O . ALA A 1 169 ? 4.692 7.598 11.610 1.00 95.06 169 ALA A O 1
ATOM 1301 N N . CYS A 1 170 ? 6.712 7.429 10.669 1.00 95.00 170 CYS A N 1
ATOM 1302 C CA . CYS A 1 170 ? 6.927 6.048 11.124 1.00 95.00 170 CYS A CA 1
ATOM 1303 C C . CYS A 1 170 ? 6.847 5.939 12.653 1.00 95.00 170 CYS A C 1
ATOM 1305 O O . CYS A 1 170 ? 6.209 5.031 13.181 1.00 95.00 170 CYS A O 1
ATOM 1307 N N . MET A 1 171 ? 7.478 6.880 13.363 1.00 93.88 171 MET A N 1
ATOM 1308 C CA . MET A 1 171 ? 7.438 6.921 14.828 1.00 93.88 171 MET A CA 1
ATOM 1309 C C . MET A 1 171 ? 6.023 7.199 15.341 1.00 93.88 171 MET A C 1
ATOM 1311 O O . MET A 1 171 ? 5.583 6.554 16.289 1.00 93.88 171 MET A O 1
ATOM 1315 N N . GLN A 1 172 ? 5.301 8.107 14.678 1.00 95.94 172 GLN A N 1
ATOM 1316 C CA . GLN A 1 172 ? 3.907 8.406 15.000 1.00 95.94 172 GLN A CA 1
ATOM 1317 C C . GLN A 1 172 ? 3.003 7.185 14.799 1.00 95.94 172 GLN A C 1
ATOM 1319 O O . GLN A 1 172 ? 2.248 6.837 15.697 1.00 95.94 172 GLN A O 1
ATOM 1324 N N . TRP A 1 173 ? 3.122 6.490 13.665 1.00 97.06 173 TRP A N 1
ATOM 1325 C CA . TRP A 1 173 ? 2.387 5.256 13.386 1.00 97.06 173 TRP A CA 1
ATOM 1326 C C . TRP A 1 173 ? 2.645 4.195 14.450 1.00 97.06 173 TRP A C 1
ATOM 1328 O O . TRP A 1 173 ? 1.693 3.630 14.978 1.00 97.06 173 TRP A O 1
ATOM 1338 N N . LYS A 1 174 ? 3.913 3.959 14.813 1.00 95.31 174 LYS A N 1
ATOM 1339 C CA . LYS A 1 174 ? 4.262 3.022 15.888 1.00 95.31 174 LYS A CA 1
ATOM 1340 C C . LYS A 1 174 ? 3.559 3.397 17.196 1.00 95.31 174 LYS A C 1
ATOM 1342 O O . LYS A 1 174 ? 2.909 2.547 17.792 1.00 95.31 174 LYS A O 1
ATOM 1347 N N . SER A 1 175 ? 3.644 4.666 17.598 1.00 96.00 175 SER A N 1
ATOM 1348 C CA . SER A 1 175 ? 3.012 5.147 18.829 1.00 96.00 175 SER A CA 1
ATOM 1349 C C . SER A 1 175 ? 1.486 5.062 18.793 1.00 96.00 175 SER A C 1
ATOM 1351 O O . SER A 1 175 ? 0.880 4.781 19.821 1.00 96.00 175 SER A O 1
ATOM 1353 N N . GLU A 1 176 ? 0.851 5.329 17.651 1.00 96.88 176 GLU A N 1
ATOM 1354 C CA . GLU A 1 176 ? -0.605 5.241 17.515 1.00 96.88 176 GLU A CA 1
ATOM 1355 C C . GLU A 1 176 ? -1.091 3.792 17.534 1.00 96.88 176 GLU A C 1
ATOM 1357 O O . GLU A 1 176 ? -2.087 3.510 18.193 1.00 96.88 176 GLU A O 1
ATOM 1362 N N . ILE A 1 177 ? -0.369 2.864 16.897 1.00 95.69 177 ILE A N 1
ATOM 1363 C CA . ILE A 1 177 ? -0.686 1.432 16.982 1.00 95.69 177 ILE A CA 1
ATOM 1364 C C . ILE A 1 177 ? -0.540 0.957 18.434 1.00 95.69 177 ILE A C 1
ATOM 1366 O O . ILE A 1 177 ? -1.471 0.374 18.973 1.00 95.69 177 ILE A O 1
ATOM 1370 N N . GLU A 1 178 ? 0.573 1.270 19.104 1.00 94.88 178 GLU A N 1
ATOM 1371 C CA . GLU A 1 178 ? 0.797 0.904 20.515 1.00 94.88 178 GLU A CA 1
ATOM 1372 C C . GLU A 1 178 ? -0.244 1.516 21.469 1.00 94.88 178 GLU A C 1
ATOM 1374 O O . GLU A 1 178 ? -0.508 0.964 22.534 1.00 94.88 178 GLU A O 1
ATOM 1379 N N . ARG A 1 179 ? -0.843 2.654 21.098 1.00 95.81 179 ARG A N 1
ATOM 1380 C CA . ARG A 1 179 ? -1.880 3.333 21.884 1.00 95.81 179 ARG A CA 1
ATOM 1381 C C . ARG A 1 179 ? -3.277 2.759 21.651 1.00 95.81 179 ARG A C 1
ATOM 1383 O O . ARG A 1 179 ? -4.047 2.649 22.603 1.00 95.81 179 ARG A O 1
ATOM 1390 N N . PHE A 1 180 ? -3.637 2.504 20.395 1.00 96.38 180 PHE A N 1
ATOM 1391 C CA . PHE A 1 180 ? -5.009 2.184 19.985 1.00 96.38 180 PHE A CA 1
ATOM 1392 C C . PHE A 1 180 ? -5.285 0.689 19.855 1.00 96.38 180 PHE A C 1
ATOM 1394 O O . PHE A 1 180 ? -6.422 0.309 19.585 1.00 96.38 180 PHE A O 1
ATOM 1401 N N . VAL A 1 181 ? -4.276 -0.155 20.043 1.00 95.19 181 VAL A N 1
ATOM 1402 C CA . VAL A 1 181 ? -4.391 -1.608 19.932 1.00 95.19 181 VAL A CA 1
ATOM 1403 C C . VAL A 1 181 ? -4.074 -2.254 21.274 1.00 95.19 181 VAL A C 1
ATOM 1405 O O . VAL A 1 181 ? -3.201 -1.792 22.007 1.00 95.19 181 VAL A O 1
ATOM 1408 N N . GLU A 1 182 ? -4.792 -3.325 21.606 1.00 93.50 182 GLU A N 1
ATOM 1409 C CA . GLU A 1 182 ? -4.503 -4.133 22.787 1.00 93.50 182 GLU A CA 1
ATOM 1410 C C . GLU A 1 182 ? -3.047 -4.632 22.774 1.00 93.50 182 GLU A C 1
ATOM 1412 O O . GLU A 1 182 ? -2.483 -4.986 21.732 1.00 93.50 182 GLU A O 1
ATOM 1417 N N . ALA A 1 183 ? -2.417 -4.653 23.950 1.00 89.25 183 ALA A N 1
ATOM 1418 C CA . ALA A 1 183 ? -1.015 -5.021 24.084 1.00 89.25 183 ALA A CA 1
ATOM 1419 C C . ALA A 1 183 ? -0.728 -6.402 23.467 1.00 89.25 183 ALA A C 1
ATOM 1421 O O . ALA A 1 183 ? -1.437 -7.373 23.717 1.00 89.25 183 ALA A O 1
ATOM 1422 N N . ASN A 1 184 ? 0.360 -6.492 22.696 1.00 83.44 184 ASN A N 1
ATOM 1423 C CA . ASN A 1 184 ? 0.819 -7.705 22.005 1.00 83.44 184 ASN A CA 1
ATOM 1424 C C . ASN A 1 184 ? -0.139 -8.278 20.943 1.00 83.44 184 ASN A C 1
ATOM 1426 O O . ASN A 1 184 ? 0.098 -9.389 20.470 1.00 83.44 184 ASN A O 1
ATOM 1430 N N . HIS A 1 185 ? -1.182 -7.547 20.534 1.00 87.62 185 HIS A N 1
ATOM 1431 C CA . HIS A 1 185 ? -2.084 -8.020 19.481 1.00 87.62 185 HIS A CA 1
ATOM 1432 C C . HIS A 1 185 ? -1.502 -7.849 18.067 1.00 87.62 185 HIS A C 1
ATOM 1434 O O . HIS A 1 185 ? -1.776 -8.659 17.187 1.00 87.62 185 HIS A O 1
ATOM 1440 N N . LEU A 1 186 ? -0.663 -6.827 17.855 1.00 89.56 186 LEU A N 1
ATOM 1441 C CA . LEU A 1 186 ? 0.093 -6.621 16.617 1.00 89.56 186 LEU A CA 1
ATOM 1442 C C . LEU A 1 186 ? 1.590 -6.537 16.914 1.00 89.56 186 LEU A C 1
ATOM 1444 O O . LEU A 1 186 ? 2.032 -5.739 17.741 1.00 89.56 186 LEU A O 1
ATOM 1448 N N . SER A 1 187 ? 2.382 -7.329 16.198 1.00 90.12 187 SER A N 1
ATOM 1449 C CA . SER A 1 187 ? 3.839 -7.222 16.187 1.00 90.12 187 SER A CA 1
ATOM 1450 C C . SER A 1 187 ? 4.296 -6.179 15.161 1.00 90.12 187 SER A C 1
ATOM 1452 O O . SER A 1 187 ? 3.913 -6.219 13.992 1.00 90.12 187 SER A O 1
ATOM 1454 N N . ILE A 1 188 ? 5.125 -5.226 15.597 1.00 91.81 188 ILE A N 1
ATOM 1455 C CA . ILE A 1 188 ? 5.543 -4.077 14.783 1.00 91.81 188 ILE A CA 1
ATOM 1456 C C . ILE A 1 188 ? 7.063 -4.069 14.636 1.00 91.81 188 ILE A C 1
ATOM 1458 O O . ILE A 1 188 ? 7.790 -4.099 15.631 1.00 91.81 188 ILE A O 1
ATOM 1462 N N . LEU A 1 189 ? 7.548 -3.934 13.404 1.00 92.44 189 LEU A N 1
ATOM 1463 C CA . LEU A 1 189 ? 8.956 -3.711 13.098 1.00 92.44 189 LEU A CA 1
ATOM 1464 C C . LEU A 1 189 ? 9.170 -2.327 12.488 1.00 92.44 189 LEU A C 1
ATOM 1466 O O . LEU A 1 189 ? 8.644 -2.014 11.421 1.00 92.44 189 LEU A O 1
ATOM 1470 N N . LEU A 1 190 ? 10.026 -1.517 13.114 1.00 92.88 190 LEU A N 1
ATOM 1471 C CA . LEU A 1 190 ? 10.553 -0.303 12.492 1.00 92.88 190 LEU A CA 1
ATOM 1472 C C . LEU A 1 190 ? 11.780 -0.647 11.637 1.00 92.88 190 LEU A C 1
ATOM 1474 O O . LEU A 1 190 ? 12.901 -0.756 12.133 1.00 92.88 190 LEU A O 1
ATOM 1478 N N . TYR A 1 191 ? 11.574 -0.784 10.332 1.00 93.19 191 TYR A N 1
ATOM 1479 C CA . TYR A 1 191 ? 12.618 -1.076 9.360 1.00 93.19 191 TYR A CA 1
ATOM 1480 C C . TYR A 1 191 ? 13.326 0.206 8.895 1.00 93.19 191 TYR A C 1
ATOM 1482 O O . TYR A 1 191 ? 13.088 0.734 7.803 1.00 93.19 191 TYR A O 1
ATOM 1490 N N . HIS A 1 192 ? 14.215 0.725 9.748 1.00 89.19 192 HIS A N 1
ATOM 1491 C CA . HIS A 1 192 ? 15.003 1.934 9.494 1.00 89.19 192 HIS A CA 1
ATOM 1492 C C . HIS A 1 192 ? 16.402 1.863 10.147 1.00 89.19 192 HIS A C 1
ATOM 1494 O O . HIS A 1 192 ? 16.632 1.101 11.080 1.00 89.19 192 HIS A O 1
ATOM 1500 N N . GLY A 1 193 ? 17.356 2.670 9.665 1.00 84.81 193 GLY A N 1
ATOM 1501 C CA . GLY A 1 193 ? 18.704 2.778 10.249 1.00 84.81 193 GLY A CA 1
ATOM 1502 C C . GLY A 1 193 ? 19.688 1.679 9.810 1.00 84.81 193 GLY A C 1
ATOM 1503 O O . GLY A 1 193 ? 19.337 0.819 9.012 1.00 84.81 193 GLY A O 1
ATOM 1504 N N . PRO A 1 194 ? 20.952 1.712 10.255 1.00 78.31 194 PRO A N 1
ATOM 1505 C CA . PRO A 1 194 ? 22.006 0.830 9.738 1.00 78.31 194 PRO A CA 1
ATOM 1506 C C . PRO A 1 194 ? 21.934 -0.618 10.251 1.00 78.31 194 PRO A C 1
ATOM 1508 O O . PRO A 1 194 ? 22.484 -1.510 9.618 1.00 78.31 194 PRO A O 1
ATOM 1511 N N . LYS A 1 195 ? 21.253 -0.869 11.376 1.00 75.44 195 LYS A N 1
ATOM 1512 C CA . LYS A 1 195 ? 21.145 -2.195 12.015 1.00 75.44 195 LYS A CA 1
ATOM 1513 C C . LYS A 1 195 ? 19.895 -2.972 11.576 1.00 75.44 195 LYS A C 1
ATOM 1515 O O . LYS A 1 195 ? 19.296 -3.685 12.372 1.00 75.44 195 LYS A O 1
ATOM 1520 N N . ARG A 1 196 ? 19.462 -2.781 10.331 1.00 85.88 196 ARG A N 1
ATOM 1521 C CA . ARG A 1 196 ? 18.299 -3.478 9.769 1.00 85.88 196 ARG A CA 1
ATOM 1522 C C . ARG A 1 196 ? 18.634 -4.939 9.487 1.00 85.88 196 ARG A C 1
ATOM 1524 O O . ARG A 1 196 ? 19.745 -5.241 9.055 1.00 85.88 196 ARG A O 1
ATOM 1531 N N . THR A 1 197 ? 17.655 -5.819 9.671 1.00 77.62 197 THR A N 1
ATOM 1532 C CA . THR A 1 197 ? 17.762 -7.201 9.203 1.00 77.62 197 THR A CA 1
ATOM 1533 C C . THR A 1 197 ? 17.819 -7.263 7.672 1.00 77.62 197 THR A C 1
ATOM 1535 O O . THR A 1 197 ? 17.207 -6.450 6.974 1.00 77.62 197 THR A O 1
ATOM 1538 N N . ASN A 1 198 ? 18.558 -8.237 7.146 1.00 74.94 198 ASN A N 1
ATOM 1539 C CA . ASN A 1 198 ? 18.555 -8.584 5.721 1.00 74.94 198 ASN A CA 1
ATOM 1540 C C . ASN A 1 198 ? 17.771 -9.881 5.454 1.00 74.94 198 ASN A C 1
ATOM 1542 O O . ASN A 1 198 ? 17.723 -10.348 4.318 1.00 74.94 198 ASN A O 1
ATOM 1546 N N . LEU A 1 199 ? 17.175 -10.484 6.490 1.00 77.62 199 LEU A N 1
ATOM 1547 C CA . LEU A 1 199 ? 16.421 -11.727 6.381 1.00 77.62 199 LEU A CA 1
ATOM 1548 C C . LEU A 1 199 ? 14.967 -11.412 6.029 1.00 77.62 199 LEU A C 1
ATOM 1550 O O . LEU A 1 199 ? 14.201 -10.910 6.849 1.00 77.62 199 LEU A O 1
ATOM 1554 N N . THR A 1 200 ? 14.560 -11.754 4.809 1.00 78.06 200 THR A N 1
ATOM 1555 C CA . THR A 1 200 ? 13.170 -11.597 4.346 1.00 78.06 200 THR A CA 1
ATOM 1556 C C . THR A 1 200 ? 12.178 -12.378 5.208 1.00 78.06 200 THR A C 1
ATOM 1558 O O . THR A 1 200 ? 11.071 -11.903 5.447 1.00 78.06 200 THR A O 1
ATOM 1561 N N . ALA A 1 201 ? 12.592 -13.537 5.726 1.00 79.75 201 ALA A N 1
ATOM 1562 C CA . ALA A 1 201 ? 11.800 -14.352 6.644 1.00 79.75 201 ALA A CA 1
ATOM 1563 C C . ALA A 1 201 ? 11.507 -13.635 7.973 1.00 79.75 201 ALA A C 1
ATOM 1565 O O . ALA A 1 201 ? 10.427 -13.797 8.528 1.00 79.75 201 ALA A O 1
ATOM 1566 N N . GLU A 1 202 ? 12.441 -12.814 8.460 1.00 83.38 202 GLU A N 1
ATOM 1567 C CA . GLU A 1 202 ? 12.237 -12.021 9.672 1.00 83.38 202 GLU A CA 1
ATOM 1568 C C . GLU A 1 202 ? 11.214 -10.911 9.424 1.00 83.38 202 GLU A C 1
ATOM 1570 O O . GLU A 1 202 ? 10.283 -10.768 10.206 1.00 83.38 202 GLU A O 1
ATOM 1575 N N . LEU A 1 203 ? 11.302 -10.192 8.298 1.00 85.75 203 LEU A N 1
ATOM 1576 C CA . LEU A 1 203 ? 10.292 -9.192 7.919 1.00 85.75 203 LEU A CA 1
ATOM 1577 C C . LEU A 1 203 ? 8.886 -9.802 7.830 1.00 85.75 203 LEU A C 1
ATOM 1579 O O . LEU A 1 203 ? 7.931 -9.218 8.330 1.00 85.75 203 LEU A O 1
ATOM 1583 N N . ALA A 1 204 ? 8.777 -10.992 7.237 1.00 83.31 204 ALA A N 1
ATOM 1584 C CA . ALA A 1 204 ? 7.526 -11.735 7.088 1.00 83.31 204 ALA A CA 1
ATOM 1585 C C . ALA A 1 204 ? 7.011 -12.376 8.394 1.00 83.31 204 ALA A C 1
ATOM 1587 O O . ALA A 1 204 ? 5.998 -13.069 8.369 1.00 83.31 204 ALA A O 1
ATOM 1588 N N . SER A 1 205 ? 7.713 -12.198 9.517 1.00 84.44 205 SER A N 1
ATOM 1589 C CA . SER A 1 205 ? 7.259 -12.651 10.838 1.00 84.44 205 SER A CA 1
ATOM 1590 C C . SER A 1 205 ? 6.478 -11.586 11.615 1.00 84.44 205 SER A C 1
ATOM 1592 O O . SER A 1 205 ? 5.829 -11.928 12.603 1.00 84.44 205 SER A O 1
ATOM 1594 N N . TYR A 1 206 ? 6.529 -10.324 11.169 1.00 88.12 206 TYR A N 1
ATOM 1595 C CA . TYR A 1 206 ? 5.856 -9.195 11.808 1.00 88.12 206 TYR A CA 1
ATOM 1596 C C . TYR A 1 206 ? 4.516 -8.888 11.138 1.00 88.12 206 TYR A C 1
ATOM 1598 O O . TYR A 1 206 ? 4.398 -8.947 9.915 1.00 88.12 206 TYR A O 1
ATOM 1606 N N . ASP A 1 207 ? 3.533 -8.473 11.936 1.00 88.94 207 ASP A N 1
ATOM 1607 C CA . ASP A 1 207 ? 2.202 -8.094 11.448 1.00 88.94 207 ASP A CA 1
ATOM 1608 C C . ASP A 1 207 ? 2.214 -6.716 10.775 1.00 88.94 207 ASP A C 1
ATOM 1610 O O . ASP A 1 207 ? 1.452 -6.476 9.840 1.00 88.94 207 ASP A O 1
ATOM 1614 N N . VAL A 1 208 ? 3.085 -5.806 11.226 1.00 92.19 208 VAL A N 1
ATOM 1615 C CA . VAL A 1 208 ? 3.257 -4.468 10.647 1.00 92.19 208 VAL A CA 1
ATOM 1616 C C . VAL A 1 208 ? 4.738 -4.142 10.482 1.00 92.19 208 VAL A C 1
ATOM 1618 O O . VAL A 1 208 ? 5.512 -4.189 11.437 1.00 92.19 208 VAL A O 1
ATOM 1621 N N . VAL A 1 209 ? 5.134 -3.729 9.279 1.00 93.75 209 VAL A N 1
ATOM 1622 C CA . VAL A 1 209 ? 6.483 -3.226 8.992 1.00 93.75 209 VAL A CA 1
ATOM 1623 C C . VAL A 1 209 ? 6.398 -1.755 8.602 1.00 93.75 209 VAL A C 1
ATOM 1625 O O . VAL A 1 209 ? 5.729 -1.387 7.641 1.00 93.75 209 VAL A O 1
ATOM 1628 N N . LEU A 1 210 ? 7.103 -0.901 9.338 1.00 95.19 210 LEU A N 1
ATOM 1629 C CA . LEU A 1 210 ? 7.202 0.536 9.096 1.00 95.19 210 LEU A CA 1
ATOM 1630 C C . LEU A 1 210 ? 8.525 0.848 8.410 1.00 95.19 210 LEU A C 1
ATOM 1632 O O . LEU A 1 210 ? 9.590 0.519 8.932 1.00 95.19 210 LEU A O 1
ATOM 1636 N N . THR A 1 211 ? 8.489 1.517 7.264 1.00 95.44 211 THR A N 1
ATOM 1637 C CA . THR A 1 211 ? 9.708 1.947 6.576 1.00 95.44 211 THR A CA 1
ATOM 1638 C C . THR A 1 211 ? 9.530 3.283 5.869 1.00 95.44 211 THR A C 1
ATOM 1640 O O . THR A 1 211 ? 8.451 3.876 5.847 1.00 95.44 211 THR A O 1
ATOM 1643 N N . THR A 1 212 ? 10.615 3.773 5.279 1.00 95.50 212 THR A N 1
ATOM 1644 C CA . THR A 1 212 ? 10.643 5.049 4.576 1.00 95.50 212 THR A CA 1
ATOM 1645 C C . THR A 1 212 ? 10.852 4.868 3.086 1.00 95.50 212 THR A C 1
ATOM 1647 O O . THR A 1 212 ? 11.435 3.887 2.621 1.00 95.50 212 THR A O 1
ATOM 1650 N N . TYR A 1 213 ? 10.441 5.884 2.329 1.00 93.00 213 TYR A N 1
ATOM 1651 C CA . TYR A 1 213 ? 10.681 5.954 0.889 1.00 93.00 213 TYR A CA 1
ATOM 1652 C C . TYR A 1 213 ? 12.163 5.783 0.528 1.00 93.00 213 TYR A C 1
ATOM 1654 O O . TYR A 1 213 ? 12.483 5.077 -0.421 1.00 93.00 213 TYR A O 1
ATOM 1662 N N . SER A 1 214 ? 13.071 6.378 1.308 1.00 90.81 214 SER A N 1
ATOM 1663 C CA . SER A 1 214 ? 14.514 6.303 1.056 1.00 90.81 214 SER A CA 1
ATOM 1664 C C . SER A 1 214 ? 15.092 4.905 1.284 1.00 90.81 214 SER A C 1
ATOM 1666 O O . SER A 1 214 ? 16.000 4.492 0.563 1.00 90.81 214 SER A O 1
ATOM 1668 N N . ILE A 1 215 ? 14.581 4.158 2.269 1.00 91.69 215 ILE A N 1
ATOM 1669 C CA . ILE A 1 215 ? 14.981 2.763 2.466 1.00 91.69 215 ILE A CA 1
ATOM 1670 C C . ILE A 1 215 ? 14.455 1.905 1.323 1.00 91.69 215 ILE A C 1
ATOM 1672 O O . ILE A 1 215 ? 15.243 1.186 0.714 1.00 91.69 215 ILE A O 1
ATOM 1676 N N . LEU A 1 216 ? 13.174 2.038 0.976 1.00 90.75 216 LEU A N 1
ATOM 1677 C CA . LEU A 1 216 ? 12.578 1.280 -0.122 1.00 90.75 216 LEU A CA 1
ATOM 1678 C C . LEU A 1 216 ? 13.314 1.514 -1.450 1.00 90.75 216 LEU A C 1
ATOM 1680 O O . LEU A 1 216 ? 13.616 0.567 -2.169 1.00 90.75 216 LEU A O 1
ATOM 1684 N N . GLU A 1 217 ? 13.662 2.765 -1.751 1.00 89.00 217 GLU A N 1
ATOM 1685 C CA . GLU A 1 217 ? 14.444 3.122 -2.937 1.00 89.00 217 GLU A CA 1
ATOM 1686 C C . GLU A 1 217 ? 15.837 2.471 -2.927 1.00 89.00 217 GLU A C 1
ATOM 1688 O O . GLU A 1 217 ? 16.296 1.952 -3.946 1.00 89.00 217 GLU A O 1
ATOM 1693 N N . ASN A 1 218 ? 16.519 2.477 -1.777 1.00 88.25 218 ASN A N 1
ATOM 1694 C CA . ASN A 1 218 ? 17.830 1.849 -1.628 1.00 88.25 218 ASN A CA 1
ATOM 1695 C C . ASN A 1 218 ? 17.775 0.330 -1.812 1.00 88.25 218 ASN A C 1
ATOM 1697 O O . ASN A 1 218 ? 18.614 -0.216 -2.527 1.00 88.25 218 ASN A O 1
ATOM 1701 N N . GLU A 1 219 ? 16.811 -0.348 -1.189 1.00 8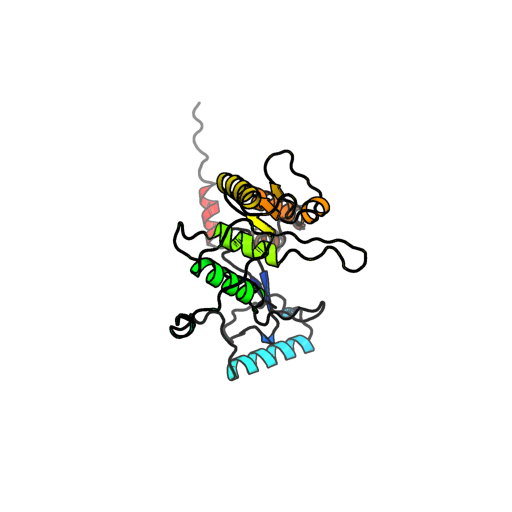6.38 219 GLU A N 1
ATOM 1702 C CA . GLU A 1 219 ? 16.648 -1.796 -1.352 1.00 86.38 219 GLU A CA 1
ATOM 1703 C C . GLU A 1 219 ? 16.254 -2.140 -2.801 1.00 86.38 219 GLU A C 1
ATOM 1705 O O . GLU A 1 219 ? 16.840 -3.040 -3.402 1.00 86.38 219 GLU A O 1
ATOM 1710 N N . GLY A 1 220 ? 15.379 -1.342 -3.424 1.00 86.00 220 GLY A N 1
ATOM 1711 C CA . GLY A 1 220 ? 15.039 -1.471 -4.844 1.00 86.00 220 GLY A CA 1
ATOM 1712 C C . GLY A 1 220 ? 16.249 -1.316 -5.773 1.00 86.00 220 GLY A C 1
ATOM 1713 O O . GLY A 1 220 ? 16.409 -2.086 -6.719 1.00 86.00 220 GLY A O 1
ATOM 1714 N N . ARG A 1 221 ? 17.161 -0.376 -5.484 1.00 83.38 221 ARG A N 1
ATOM 1715 C CA . ARG A 1 221 ? 18.423 -0.234 -6.234 1.00 83.38 221 ARG A CA 1
ATOM 1716 C C . ARG A 1 221 ? 19.299 -1.483 -6.158 1.00 83.38 221 ARG A C 1
ATOM 1718 O O . ARG A 1 221 ? 19.862 -1.858 -7.181 1.00 83.38 221 ARG A O 1
ATOM 1725 N N . LYS A 1 222 ? 19.428 -2.113 -4.985 1.00 84.12 222 LYS A N 1
ATOM 1726 C CA . LYS A 1 222 ? 20.239 -3.335 -4.823 1.00 84.12 222 LYS A CA 1
ATOM 1727 C C . LYS A 1 222 ? 19.679 -4.493 -5.646 1.00 84.12 222 LYS A C 1
ATOM 1729 O O . LYS A 1 222 ? 20.448 -5.198 -6.289 1.00 84.12 222 LYS A O 1
ATOM 1734 N N . LEU A 1 223 ? 18.354 -4.648 -5.657 1.00 81.00 223 LEU A N 1
ATOM 1735 C CA . LEU A 1 223 ? 17.676 -5.654 -6.476 1.00 81.00 223 LEU A CA 1
ATOM 1736 C C . LEU A 1 223 ? 17.941 -5.416 -7.967 1.00 81.00 223 LEU A C 1
ATOM 1738 O O . LEU A 1 223 ? 18.394 -6.321 -8.659 1.00 81.00 223 LEU A O 1
ATOM 1742 N N . MET A 1 224 ? 17.783 -4.175 -8.437 1.00 80.31 224 MET A N 1
ATOM 1743 C CA . MET A 1 224 ? 18.095 -3.835 -9.830 1.00 80.31 224 MET A CA 1
ATOM 1744 C C . MET A 1 224 ? 19.580 -4.007 -10.184 1.00 80.31 224 MET A C 1
ATOM 1746 O O . MET A 1 224 ? 19.900 -4.276 -11.339 1.00 80.31 224 MET A O 1
ATOM 1750 N N . GLU A 1 225 ? 20.497 -3.821 -9.230 1.00 81.81 225 GLU A N 1
ATOM 1751 C CA . GLU A 1 225 ? 21.930 -4.064 -9.435 1.00 81.81 225 GLU A CA 1
ATOM 1752 C C . GLU A 1 225 ? 22.218 -5.552 -9.658 1.00 81.81 225 GLU A C 1
ATOM 1754 O O . GLU A 1 225 ? 22.965 -5.894 -10.573 1.00 81.81 225 GLU A O 1
ATOM 1759 N N . ALA A 1 226 ? 21.594 -6.424 -8.862 1.00 82.00 226 ALA A N 1
ATOM 1760 C CA . ALA A 1 226 ? 21.742 -7.874 -8.967 1.00 82.00 226 ALA A CA 1
ATOM 1761 C C . ALA A 1 226 ? 21.200 -8.437 -10.294 1.00 82.00 226 ALA A C 1
ATOM 1763 O O . ALA A 1 226 ? 21.685 -9.457 -10.774 1.00 82.00 226 ALA A O 1
ATOM 1764 N N . GLU A 1 227 ? 20.230 -7.756 -10.908 1.00 84.19 227 GLU A N 1
ATOM 1765 C CA . GLU A 1 227 ? 19.647 -8.126 -12.204 1.00 84.19 227 GLU A CA 1
ATOM 1766 C C . GLU A 1 227 ? 20.415 -7.574 -13.415 1.00 84.19 227 GLU A C 1
ATOM 1768 O O . GLU A 1 227 ? 20.028 -7.814 -14.565 1.00 84.19 227 GLU A O 1
ATOM 1773 N N . LYS A 1 228 ? 21.492 -6.805 -13.208 1.00 85.88 228 LYS A N 1
ATOM 1774 C CA . LYS A 1 228 ? 22.253 -6.261 -14.334 1.00 85.88 228 LYS A CA 1
ATOM 1775 C C . LYS A 1 228 ? 22.943 -7.360 -15.127 1.00 85.88 228 LYS A C 1
ATOM 1777 O O . LYS A 1 228 ? 23.575 -8.264 -14.592 1.00 85.88 228 LYS A O 1
ATOM 1782 N N . VAL A 1 229 ? 22.916 -7.186 -16.440 1.00 88.19 229 VAL A N 1
ATOM 1783 C CA . VAL A 1 229 ? 23.563 -8.058 -17.415 1.00 88.19 229 VAL A CA 1
ATOM 1784 C C . VAL A 1 229 ? 24.686 -7.311 -18.125 1.00 88.19 229 VAL A C 1
ATOM 1786 O O . VAL A 1 229 ? 24.607 -6.102 -18.371 1.00 88.19 229 VAL A O 1
ATOM 1789 N N . ALA A 1 230 ? 25.760 -8.028 -18.449 1.00 93.69 230 ALA A N 1
ATOM 1790 C CA . ALA A 1 230 ? 26.883 -7.461 -19.179 1.00 93.69 230 ALA A CA 1
ATOM 1791 C C . ALA A 1 230 ? 26.526 -7.260 -20.657 1.00 93.69 230 ALA A C 1
ATOM 1793 O O . ALA A 1 230 ? 25.947 -8.131 -21.307 1.00 93.69 230 ALA A O 1
ATOM 1794 N N . CYS A 1 231 ? 26.920 -6.116 -21.213 1.00 89.75 231 CYS A N 1
ATOM 1795 C CA . CYS A 1 231 ? 26.909 -5.918 -22.656 1.00 89.75 231 CYS A CA 1
ATOM 1796 C C . CYS A 1 231 ? 27.915 -6.863 -23.330 1.00 89.75 231 CYS A C 1
ATOM 1798 O O . CYS A 1 231 ? 29.081 -6.892 -22.942 1.00 89.75 231 CYS A O 1
ATOM 1800 N N . ALA A 1 232 ? 27.496 -7.571 -24.382 1.00 90.50 232 ALA A N 1
ATOM 1801 C CA . ALA A 1 232 ? 28.357 -8.501 -25.118 1.00 90.50 232 ALA A CA 1
ATOM 1802 C C . ALA A 1 232 ? 29.567 -7.830 -25.801 1.00 90.50 232 ALA A C 1
ATOM 1804 O O . ALA A 1 232 ? 30.534 -8.509 -26.122 1.00 90.50 232 ALA A O 1
ATOM 1805 N N . TYR A 1 233 ? 29.518 -6.510 -26.019 1.00 89.19 233 TYR A N 1
ATOM 1806 C CA . TYR A 1 233 ? 30.526 -5.776 -26.791 1.00 89.19 233 TYR A CA 1
ATOM 1807 C C . TYR A 1 233 ? 31.472 -4.930 -25.930 1.00 89.19 233 TYR A C 1
ATOM 1809 O O . TYR A 1 233 ? 32.661 -4.864 -26.216 1.00 89.19 233 TYR A O 1
ATOM 1817 N N . CYS A 1 234 ? 30.965 -4.248 -24.894 1.00 92.69 234 CYS A N 1
ATOM 1818 C CA . CYS A 1 234 ? 31.796 -3.409 -24.015 1.00 92.69 234 CYS A CA 1
ATOM 1819 C C . CYS A 1 234 ? 31.916 -3.927 -22.580 1.00 92.69 234 CYS A C 1
ATOM 1821 O O . CYS A 1 234 ? 32.553 -3.270 -21.759 1.00 92.69 234 CYS A O 1
ATOM 1823 N N . HIS A 1 235 ? 31.259 -5.046 -22.258 1.00 91.56 235 HIS A N 1
ATOM 1824 C CA . HIS A 1 235 ? 31.259 -5.708 -20.948 1.00 91.56 235 HIS A CA 1
ATOM 1825 C C . HIS A 1 235 ? 30.786 -4.859 -19.757 1.00 91.56 235 HIS A C 1
ATOM 1827 O O . HIS A 1 235 ? 30.790 -5.327 -18.621 1.00 91.56 235 HIS A O 1
ATOM 1833 N N . LYS A 1 236 ? 30.303 -3.632 -19.990 1.00 92.50 236 LYS A N 1
ATOM 1834 C CA . LYS A 1 236 ? 29.665 -2.817 -18.953 1.00 92.50 236 LYS A CA 1
ATOM 1835 C C . LYS A 1 236 ? 28.330 -3.437 -18.545 1.00 92.50 236 LYS A C 1
ATOM 1837 O O . LYS A 1 236 ? 27.597 -3.955 -19.389 1.00 92.50 236 LYS A O 1
ATOM 1842 N N . LEU A 1 237 ? 28.024 -3.350 -17.254 1.00 91.19 237 LEU A N 1
ATOM 1843 C CA . LEU A 1 237 ? 26.784 -3.850 -16.670 1.00 91.19 237 LEU A CA 1
ATOM 1844 C C . LEU A 1 237 ? 25.641 -2.858 -16.886 1.00 91.19 237 LEU A C 1
ATOM 1846 O O . LEU A 1 237 ? 25.753 -1.671 -16.567 1.00 91.19 237 LEU A O 1
ATOM 1850 N N . PHE A 1 238 ? 24.517 -3.362 -17.378 1.00 85.00 238 PHE A N 1
ATOM 1851 C CA . PHE A 1 238 ? 23.296 -2.595 -17.577 1.00 85.00 238 PHE A CA 1
ATOM 1852 C C . PHE A 1 238 ? 22.106 -3.364 -17.030 1.00 85.00 238 PHE A C 1
ATOM 1854 O O . PHE A 1 238 ? 22.037 -4.583 -17.140 1.00 85.00 238 PHE A O 1
ATOM 1861 N N . VAL A 1 239 ? 21.114 -2.636 -16.522 1.00 83.69 239 VAL A N 1
ATOM 1862 C CA . VAL A 1 239 ? 19.771 -3.209 -16.372 1.00 83.69 239 VAL A CA 1
ATOM 1863 C C . VAL A 1 239 ? 19.314 -3.649 -17.774 1.00 83.69 239 VAL A C 1
ATOM 1865 O O . VAL A 1 239 ? 19.524 -2.862 -18.710 1.00 83.69 239 VAL A O 1
ATOM 1868 N N . PRO A 1 240 ? 18.721 -4.847 -17.962 1.00 79.00 240 PRO A N 1
ATOM 1869 C CA . PRO A 1 240 ? 18.394 -5.394 -19.287 1.00 79.00 240 PRO A CA 1
ATOM 1870 C C . PRO A 1 240 ? 17.689 -4.395 -20.219 1.00 79.00 240 PRO A C 1
ATOM 1872 O O . PRO A 1 240 ? 17.977 -4.292 -21.410 1.00 79.00 240 PRO A O 1
ATOM 1875 N N . GLU A 1 241 ? 16.828 -3.553 -19.657 1.00 74.19 241 GLU A N 1
ATOM 1876 C CA . GLU A 1 241 ? 16.061 -2.545 -20.387 1.00 74.19 241 GLU A CA 1
ATOM 1877 C C . GLU A 1 241 ? 16.904 -1.380 -20.908 1.00 74.19 241 GLU A C 1
ATOM 1879 O O . GLU A 1 241 ? 16.562 -0.780 -21.926 1.00 74.19 241 GLU A O 1
ATOM 1884 N N . LYS A 1 242 ? 17.997 -1.046 -20.212 1.00 79.94 242 LYS A N 1
ATOM 1885 C CA . LYS A 1 242 ? 18.978 -0.037 -20.633 1.00 79.94 242 LYS A CA 1
ATOM 1886 C C . LYS A 1 242 ? 20.030 -0.625 -21.571 1.00 79.94 242 LYS A C 1
ATOM 1888 O O . LYS A 1 242 ? 20.638 0.136 -22.324 1.00 79.94 242 LYS A O 1
ATOM 1893 N N . LEU A 1 243 ? 20.206 -1.948 -21.580 1.00 81.75 243 LEU A N 1
ATOM 1894 C CA . LEU A 1 243 ? 21.099 -2.620 -22.520 1.00 81.75 243 LEU A CA 1
ATOM 1895 C C . LEU A 1 243 ? 20.593 -2.495 -23.964 1.00 81.75 243 LEU A C 1
ATOM 1897 O O . LEU A 1 243 ? 21.373 -2.208 -24.865 1.00 81.75 243 LEU A O 1
ATOM 1901 N N . VAL A 1 244 ? 19.281 -2.618 -24.183 1.00 79.31 244 VAL A N 1
ATOM 1902 C CA . VAL A 1 244 ? 18.666 -2.485 -25.517 1.00 79.31 244 VAL A CA 1
ATOM 1903 C C . VAL A 1 244 ? 18.972 -1.129 -26.184 1.00 79.31 244 VAL A C 1
ATOM 1905 O O . VAL A 1 244 ? 19.526 -1.119 -27.284 1.00 79.31 244 VAL A O 1
ATOM 1908 N N . PRO A 1 245 ? 18.675 0.038 -25.572 1.00 78.62 245 PRO A N 1
ATOM 1909 C CA . PRO A 1 245 ? 19.045 1.322 -26.156 1.00 78.62 245 PRO A CA 1
ATOM 1910 C C . PRO A 1 245 ? 20.564 1.537 -26.187 1.00 78.62 245 PRO A C 1
ATOM 1912 O O . PRO A 1 245 ? 21.050 2.199 -27.101 1.00 78.62 245 PRO A O 1
ATOM 1915 N N . HIS A 1 246 ? 21.332 0.978 -25.245 1.00 83.62 246 HIS A N 1
ATOM 1916 C CA . HIS A 1 246 ? 22.794 1.029 -25.305 1.00 83.62 246 HIS A CA 1
ATOM 1917 C C . HIS A 1 246 ? 23.331 0.356 -26.578 1.00 83.62 246 HIS A C 1
ATOM 1919 O O . HIS A 1 246 ? 24.055 0.995 -27.343 1.00 83.62 246 HIS A O 1
ATOM 1925 N N . ASN A 1 247 ? 22.896 -0.875 -26.853 1.00 81.56 247 ASN A N 1
ATOM 1926 C CA . ASN A 1 247 ? 23.287 -1.623 -28.047 1.00 81.56 247 ASN A CA 1
ATOM 1927 C C . ASN A 1 247 ? 22.760 -0.973 -29.338 1.00 81.56 247 ASN A C 1
ATOM 1929 O O . ASN A 1 247 ? 23.371 -1.037 -30.397 1.00 81.56 247 ASN A O 1
ATOM 1933 N N . LYS A 1 248 ? 21.620 -0.285 -29.264 1.00 82.31 248 LYS A N 1
ATOM 1934 C CA . LYS A 1 248 ? 21.056 0.398 -30.431 1.00 82.31 248 LYS A CA 1
ATOM 1935 C C . LYS A 1 248 ? 21.806 1.677 -30.810 1.00 82.31 248 LYS A C 1
ATOM 1937 O O . LYS A 1 248 ? 21.933 1.982 -31.992 1.00 82.31 248 LYS A O 1
ATOM 1942 N N . TYR A 1 249 ? 22.258 2.459 -29.831 1.00 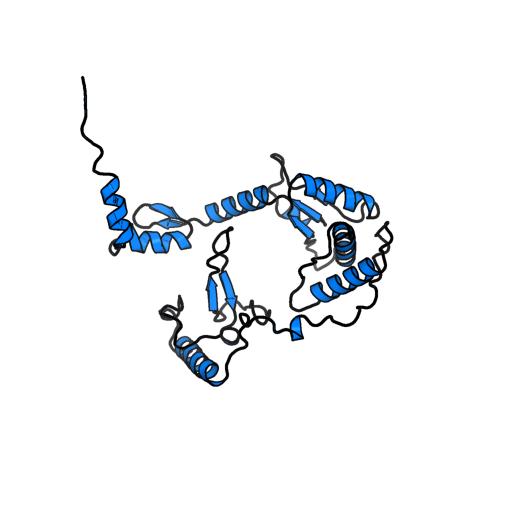81.81 249 TYR A N 1
ATOM 1943 C CA . TYR A 1 249 ? 22.734 3.826 -30.084 1.00 81.81 249 TYR A CA 1
ATOM 1944 C C . TYR A 1 249 ? 24.228 4.037 -29.820 1.00 81.81 249 TYR A C 1
ATOM 1946 O O . TYR A 1 249 ? 24.784 5.025 -30.300 1.00 81.81 249 TYR A O 1
ATOM 1954 N N . PHE A 1 250 ? 24.878 3.157 -29.054 1.00 82.19 250 PHE A N 1
ATOM 1955 C CA . PHE A 1 250 ? 26.220 3.420 -28.528 1.00 82.19 250 PHE A CA 1
ATOM 1956 C C . PHE A 1 250 ? 27.218 2.270 -28.676 1.00 82.19 250 PHE A C 1
ATOM 1958 O O . PHE A 1 250 ? 28.416 2.540 -28.626 1.00 82.19 250 PHE A O 1
ATOM 1965 N N . CYS A 1 251 ? 26.772 1.018 -28.789 1.00 84.81 251 CYS A N 1
ATOM 1966 C CA . CYS A 1 251 ? 27.665 -0.137 -28.733 1.00 84.81 251 CYS A CA 1
ATOM 1967 C C . CYS A 1 251 ? 27.162 -1.298 -29.594 1.00 84.81 251 CYS A C 1
ATOM 1969 O O . CYS A 1 251 ? 25.964 -1.497 -29.689 1.00 84.81 251 CYS A O 1
ATOM 1971 N N . GLY A 1 252 ? 28.053 -2.085 -30.189 1.00 85.25 252 GLY A N 1
ATOM 1972 C CA . GLY A 1 252 ? 27.683 -3.162 -31.111 1.00 85.25 252 GLY A CA 1
ATOM 1973 C C . GLY A 1 252 ? 27.724 -2.746 -32.589 1.00 85.25 252 GLY A C 1
ATOM 1974 O O . GLY A 1 252 ? 27.808 -1.551 -32.897 1.00 85.25 252 GLY A O 1
ATOM 1975 N N . PRO A 1 253 ? 27.705 -3.735 -33.500 1.00 78.50 253 PRO A N 1
ATOM 1976 C CA . PRO A 1 253 ? 28.017 -3.554 -34.920 1.00 78.50 253 PRO A CA 1
ATOM 1977 C C . PRO A 1 253 ? 27.008 -2.660 -35.651 1.00 78.50 253 PRO A C 1
ATOM 1979 O O . PRO A 1 253 ? 27.402 -1.865 -36.498 1.00 78.50 253 PRO A O 1
ATOM 1982 N N . ASP A 1 254 ? 25.733 -2.714 -35.260 1.00 79.69 254 ASP A N 1
ATOM 1983 C CA . ASP A 1 254 ? 24.649 -1.948 -35.891 1.00 79.69 254 ASP A CA 1
ATOM 1984 C C . ASP A 1 254 ? 24.281 -0.663 -35.137 1.00 79.69 254 ASP A C 1
ATOM 1986 O O . ASP A 1 254 ? 23.245 -0.045 -35.407 1.00 79.69 254 ASP A O 1
ATOM 1990 N N . SER A 1 255 ? 25.097 -0.248 -34.164 1.00 79.88 255 SER A N 1
ATOM 1991 C CA . SER A 1 255 ? 24.768 0.914 -33.342 1.00 79.88 255 SER A CA 1
ATOM 1992 C C . SER A 1 255 ? 24.783 2.212 -34.159 1.00 79.88 255 SER A C 1
ATOM 1994 O O . SER A 1 255 ? 25.753 2.548 -34.839 1.00 79.88 255 SER A O 1
ATOM 1996 N N . ARG A 1 256 ? 23.688 2.982 -34.099 1.00 79.12 256 ARG A N 1
ATOM 1997 C CA . ARG A 1 256 ? 23.543 4.252 -34.831 1.00 79.12 256 ARG A CA 1
ATOM 1998 C C . ARG A 1 256 ? 23.090 5.357 -33.900 1.00 79.12 256 ARG A C 1
ATOM 2000 O O . ARG A 1 256 ? 21.961 5.340 -33.425 1.00 79.12 256 ARG A O 1
ATOM 2007 N N . LYS A 1 257 ? 23.939 6.359 -33.672 1.00 73.19 257 LYS A N 1
ATOM 2008 C CA . LYS A 1 257 ? 23.588 7.533 -32.858 1.00 73.19 257 LYS A CA 1
ATOM 2009 C C . LYS A 1 257 ? 22.453 8.324 -33.506 1.00 73.19 257 LYS A C 1
ATOM 2011 O O . LYS A 1 257 ? 22.418 8.508 -34.719 1.00 73.19 257 LYS A O 1
ATOM 2016 N N . THR A 1 258 ? 21.553 8.861 -32.688 1.00 74.38 258 THR A N 1
ATOM 2017 C CA . THR A 1 258 ? 20.533 9.794 -33.189 1.00 74.38 258 THR A CA 1
ATOM 2018 C C . THR A 1 258 ? 21.154 11.144 -33.555 1.00 74.38 258 THR A C 1
ATOM 2020 O O . THR A 1 258 ? 22.136 11.575 -32.945 1.00 74.38 258 THR A O 1
ATOM 2023 N N . SER A 1 259 ? 20.535 11.882 -34.481 1.00 73.19 259 SER A N 1
ATOM 2024 C CA . SER A 1 259 ? 21.009 13.210 -34.904 1.00 73.19 259 SER A CA 1
ATOM 2025 C C . SER A 1 259 ? 21.139 14.208 -33.742 1.00 73.19 259 SER A C 1
ATOM 2027 O O . SER A 1 259 ? 21.985 15.096 -33.787 1.00 73.19 259 SER A O 1
ATOM 2029 N N . LYS A 1 260 ? 20.335 14.062 -32.674 1.00 68.62 260 LYS A N 1
ATOM 2030 C CA . LYS A 1 260 ? 20.454 14.866 -31.441 1.00 68.62 260 LYS A CA 1
ATOM 2031 C C . LYS A 1 260 ? 21.692 14.485 -30.617 1.00 68.62 260 LYS A C 1
ATOM 2033 O O . LYS A 1 260 ? 22.412 15.369 -30.165 1.00 68.62 260 LYS A O 1
ATOM 2038 N N . GLN A 1 261 ? 21.979 13.191 -30.471 1.00 61.44 261 GLN A N 1
ATOM 2039 C CA . GLN A 1 261 ? 23.155 12.699 -29.738 1.00 61.44 261 GLN A CA 1
ATOM 2040 C C . GLN A 1 261 ? 24.470 13.022 -30.460 1.00 61.44 261 GLN A C 1
ATOM 2042 O O . GLN A 1 261 ? 25.454 13.367 -29.813 1.00 61.44 261 GLN A O 1
ATOM 2047 N N . MET A 1 262 ? 24.485 12.986 -31.798 1.00 65.88 262 MET A N 1
ATOM 2048 C CA . MET A 1 262 ? 25.652 13.409 -32.587 1.00 65.88 262 MET A CA 1
ATOM 2049 C C . MET A 1 262 ? 25.984 14.896 -32.384 1.00 65.88 262 MET A C 1
ATOM 2051 O O . MET A 1 262 ? 27.154 15.270 -32.385 1.00 65.88 262 MET A O 1
ATOM 2055 N N . LYS A 1 263 ? 24.967 15.744 -32.171 1.00 65.06 263 LYS A N 1
ATOM 2056 C CA . LYS A 1 263 ? 25.151 17.182 -31.912 1.00 65.06 263 LYS A CA 1
ATOM 2057 C C . LYS A 1 263 ? 25.719 17.471 -30.517 1.00 65.06 263 LYS A C 1
ATOM 2059 O O . LYS A 1 263 ? 26.515 18.392 -30.393 1.00 65.06 263 LYS A O 1
ATOM 2064 N N . GLN A 1 264 ? 25.376 16.683 -29.494 1.00 59.41 264 GLN A N 1
ATOM 2065 C CA . GLN A 1 264 ? 25.907 16.872 -28.133 1.00 59.41 264 GLN A CA 1
ATOM 2066 C C . GLN A 1 264 ? 27.408 16.570 -28.021 1.00 59.41 264 GLN A C 1
ATOM 2068 O O . GLN A 1 264 ? 28.105 17.239 -27.265 1.00 59.41 264 GLN A O 1
ATOM 2073 N N . GLN A 1 265 ? 27.939 15.627 -28.807 1.00 55.34 265 GLN A N 1
ATOM 2074 C CA . GLN A 1 265 ? 29.377 15.329 -28.793 1.00 55.34 265 GLN A CA 1
ATOM 2075 C C . GLN A 1 265 ? 30.244 16.452 -29.377 1.00 55.34 265 GLN A C 1
ATOM 2077 O O . GLN A 1 265 ? 31.386 16.603 -28.953 1.00 55.34 265 GLN A O 1
ATOM 2082 N N . LYS A 1 266 ? 29.708 17.281 -30.287 1.00 47.34 266 LYS A N 1
ATOM 2083 C CA . LYS A 1 266 ? 30.461 18.410 -30.860 1.00 47.34 266 LYS A CA 1
ATOM 2084 C C . LYS A 1 266 ? 30.829 19.491 -29.837 1.00 47.34 266 LYS A C 1
ATOM 2086 O O . LYS A 1 266 ? 31.704 20.294 -30.130 1.00 47.34 266 LYS A O 1
ATOM 2091 N N . VAL A 1 267 ? 30.202 19.510 -28.657 1.00 47.56 267 VAL A N 1
ATOM 2092 C CA . VAL A 1 267 ? 30.451 20.537 -27.630 1.00 47.56 267 VAL A CA 1
ATOM 2093 C C . VAL A 1 267 ? 31.649 20.189 -26.730 1.00 47.56 267 VAL A C 1
ATOM 2095 O O . VAL A 1 267 ? 32.225 21.080 -26.121 1.00 47.56 267 VAL A O 1
ATOM 2098 N N . GLN A 1 268 ? 32.091 18.925 -26.674 1.00 40.59 268 GLN A N 1
ATOM 2099 C CA . GLN A 1 268 ? 33.208 18.508 -25.804 1.00 40.59 268 GLN A CA 1
ATOM 2100 C C . GLN A 1 268 ? 34.591 18.511 -26.478 1.00 40.59 268 GLN A C 1
ATOM 2102 O O . GLN A 1 268 ? 35.593 18.318 -25.800 1.00 40.59 268 GLN A O 1
ATOM 2107 N N . THR A 1 269 ? 34.675 18.750 -27.790 1.00 35.69 269 THR A N 1
ATOM 2108 C CA . THR A 1 269 ? 35.942 18.726 -28.549 1.00 35.69 269 THR A CA 1
ATOM 2109 C C . THR A 1 269 ? 36.487 20.111 -28.919 1.00 35.69 269 THR A C 1
ATOM 2111 O O . THR A 1 269 ? 37.385 20.194 -29.748 1.00 35.69 269 THR A O 1
ATOM 2114 N N . SER A 1 270 ? 35.984 21.200 -28.324 1.00 36.16 270 SER A N 1
ATOM 2115 C CA . SER A 1 270 ? 36.464 22.571 -28.598 1.00 36.16 270 SER A CA 1
ATOM 2116 C C . SER A 1 270 ? 37.005 23.311 -27.368 1.00 36.16 270 SER A C 1
ATOM 2118 O O . SER A 1 270 ? 36.952 24.536 -27.321 1.00 36.16 270 SER A O 1
ATOM 2120 N N . SER A 1 271 ? 37.519 22.592 -26.369 1.00 38.59 271 SER A N 1
ATOM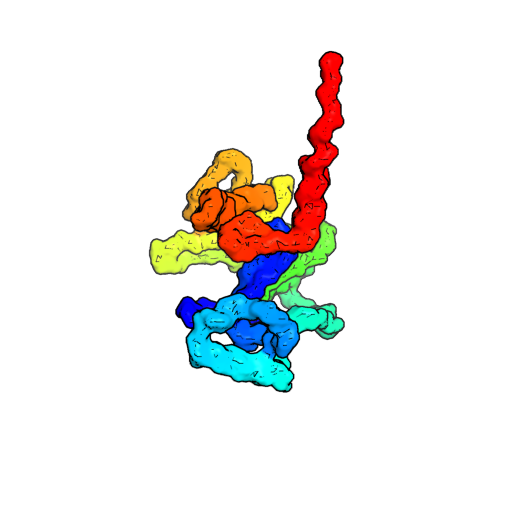 2121 C CA . SER A 1 271 ? 38.238 23.185 -25.232 1.00 38.59 271 SER A CA 1
ATOM 2122 C C . SER A 1 271 ? 39.609 22.530 -25.048 1.00 38.59 271 SER A C 1
ATOM 2124 O O . SER A 1 271 ? 39.917 21.952 -24.010 1.00 38.59 271 SER A O 1
ATOM 2126 N N . SER A 1 272 ? 40.434 22.589 -26.088 1.00 39.34 272 SER A N 1
ATOM 2127 C CA . SER A 1 272 ? 41.886 22.675 -25.937 1.00 39.34 272 SER A CA 1
ATOM 2128 C C . SER A 1 272 ? 42.325 23.943 -26.666 1.00 39.34 272 SER A C 1
ATOM 2130 O O . SER A 1 272 ? 41.639 24.351 -27.598 1.00 39.34 272 SER A O 1
ATOM 2132 N N . TRP A 1 273 ? 43.441 24.536 -26.237 1.00 37.41 273 TRP A N 1
ATOM 2133 C CA . TRP A 1 273 ? 43.943 25.895 -26.514 1.00 37.41 273 TRP A CA 1
ATOM 2134 C C . TRP A 1 273 ? 43.641 26.888 -25.389 1.00 37.41 273 TRP A C 1
ATOM 2136 O O . TRP A 1 273 ? 42.671 27.630 -25.426 1.00 37.41 273 TRP A O 1
ATOM 2146 N N . PHE A 1 274 ? 44.476 26.850 -24.351 1.00 31.55 274 PHE A N 1
ATOM 2147 C CA . PHE A 1 274 ? 45.494 27.877 -24.102 1.00 31.55 274 PHE A CA 1
ATOM 2148 C C . PHE A 1 274 ? 46.386 27.380 -22.953 1.00 31.55 274 PHE A C 1
ATOM 2150 O O . PHE A 1 274 ? 46.015 27.437 -21.785 1.00 31.55 274 PHE A O 1
ATOM 2157 N N . HIS A 1 275 ? 47.559 26.846 -23.304 1.00 33.97 275 HIS A N 1
ATOM 2158 C CA . HIS A 1 275 ? 48.695 26.823 -22.388 1.00 33.97 275 HIS A CA 1
ATOM 2159 C C . HIS A 1 275 ? 49.211 28.259 -22.286 1.00 33.97 275 HIS A C 1
ATOM 2161 O O . HIS A 1 275 ? 49.526 28.856 -23.313 1.00 33.97 275 HIS A O 1
ATOM 2167 N N . TRP A 1 276 ? 49.317 28.783 -21.070 1.00 35.25 276 TRP A N 1
ATOM 2168 C CA . TRP A 1 276 ? 50.224 29.882 -20.773 1.00 35.25 276 TRP A CA 1
ATOM 2169 C C . TRP A 1 276 ? 51.228 29.389 -19.736 1.00 35.25 276 TRP A C 1
ATOM 2171 O O . TRP A 1 276 ? 50.849 28.830 -18.706 1.00 35.25 276 TRP A O 1
ATOM 2181 N N . THR A 1 277 ? 52.489 29.514 -20.139 1.00 35.88 277 THR A N 1
ATOM 2182 C CA . THR A 1 277 ? 53.720 29.488 -19.344 1.00 35.88 277 THR A CA 1
ATOM 2183 C C . THR A 1 277 ? 53.659 30.419 -18.148 1.00 35.88 277 THR A C 1
ATOM 2185 O O . THR A 1 277 ? 53.107 31.529 -18.333 1.00 35.88 277 THR A O 1
#

Organism: Aphanomyces astaci (NCBI:txid112090)

Radius of gyration: 25.85 Å; chains: 1; bounding box: 79×56×61 Å

Foldseek 3Di:
DVQPLDDDDVPADWQWDWDPDPPQDTDIDIHHLLQDQDEPPPPDDSPCLVVDDPVVVVVSVVSNVVCNVPPHPDPPPPDPVVNVPDDPQAPFADFDPQFQDDDDRVLSSLLSVQVVCCVDSNNGDDDDDDPPNCPLSSVLSNLLVVQDDQDDDPDRQQAAAEAEDPPVVLVVSVVVNCVGGHPPSFFEAEQDDDPGDPDPVVVRVGNYYYYYPVVVSVVSVVVQQVQWDAAPFPRDTDRPVVSVLCCQDPTDDNHNHDPVRVVVVVVPPPPDDDDDD

Sequence (277 aa):
CKTCEKTLVRGELVVSIRLRHSRFGIMAYHKHIECTLLNNDVAKPLHGFDALDRDDVDRVQAYMVTNSKLGVEDERVALGDEAFIKRDILPAGTPSPHLTASLLPYQQEGLAWMKAQEASKYRGGILADEMGMGKTIQAIATMLENVKIKQFHGMVMGGGTLIICPVIACMQWKSEIERFVEANHLSILLYHGPKRTNLTAELASYDVVLTTYSILENEGRKLMEAEKVACAYCHKLFVPEKLVPHNKYFCGPDSRKTSKQMKQQKVQTSSSWFHWT

InterPro domains:
  IPR000330 SNF2, N-terminal domain [PF00176] (106-226)
  IPR014001 Helicase superfamily 1/2, ATP-binding domain [PS51192] (116-277)
  IPR014001 Helicase superfamily 1/2, ATP-binding domain [SM00487] (99-265)
  IPR027417 P-loop containing nucleoside triphosphate hydrolase [SSF52540] (92-222)
  IPR036957 Zinc finger, PARP-type superfamily [G3DSA:3.30.1740.10] (1-78)
  IPR038718 SNF2-like, N-terminal domain superfamily [G3DSA:3.40.50.10810] (104-236)